Protein AF-A0A512DX29-F1 (afdb_monomer)

InterPro domains:
  IPR001478 PDZ domain [PF13180] (206-283)
  IPR001478 PDZ domain [PS50106] (193-276)
  IPR001478 PDZ domain [SM00228] (205-276)
  IPR001940 Peptidase S1C [PR00834] (37-49)
  IPR001940 Peptidase S1C [PR00834] (58-78)
  IPR001940 Peptidase S1C [PR00834] (154-171)
  IPR001940 Peptidase S1C [PR00834] (233-245)
  IPR009003 Peptidase S1, PA clan [SSF50494] (2-195)
  IPR036034 PDZ superfamily [G3DSA:2.30.42.10] (203-287)
  IPR036034 PDZ superfamily [SSF50156] (202-284)
  IPR051201 Chloroplastic and Bacterial Serine Proteases [PTHR43343] (4-106)

Solvent-accessible surface area (backbone atoms only — not comparable to full-atom values): 15012 Å² total; per-residue (Å²): 99,53,56,14,24,20,30,33,41,19,40,26,48,80,86,28,76,58,20,82,84,60,46,40,64,29,75,38,14,22,34,24,58,34,91,82,34,36,25,45,28,32,14,82,50,53,59,44,31,78,46,36,38,36,25,41,43,88,68,54,73,36,55,31,47,58,39,24,56,33,74,74,75,42,37,18,33,34,31,47,33,91,88,58,79,61,53,48,31,52,78,45,60,36,88,78,63,52,74,71,39,66,32,35,40,35,29,37,68,26,80,83,22,60,40,78,28,25,31,58,31,73,41,64,44,61,47,45,74,76,37,62,40,78,62,29,39,15,26,35,64,55,65,88,67,28,41,9,10,38,31,26,44,87,88,56,22,37,27,20,36,17,63,40,80,40,63,53,30,39,72,94,46,85,34,53,8,26,36,23,42,40,41,60,68,46,64,86,38,46,64,35,23,72,75,66,20,30,61,82,67,80,48,52,47,32,43,40,56,29,40,44,78,60,82,74,35,29,31,26,67,41,56,37,86,94,24,32,28,43,76,53,66,57,52,62,70,32,27,48,46,20,52,73,87,42,78,40,45,48,65,57,56,44,51,50,58,54,43,70,77,43,54,36,67,39,79,44,42,34,27,31,32,55,87,96,44,75,49,75,46,65,24,59,21,32,47,60,72,78,72,49,59,63,63,81,79,84

Organism: NCBI:txid393310

Secondary structure (DSSP, 8-state):
-GGGEEEEEEE--TTSTTHHHH-SEEEEEEEE-STT-EEEEEHHHHTT-SEEEEE-TTS-EEEEEEEEE-TTT-EEEEEE-TT---PPPPB--GGG--TT-EEEEE-SSGGGGEEEEEEEEEEEEEETTTEEEEEEEEEESPPSS-TTPEEE-TTS-EEEEEEEEES-SBTTB---EEEEEEGGGTTTTHHHHHHHSS-SSPPP-B--EEEEEETTEEEEEEE-TTSHHHHTT--TTPEEEEETTEE--SHHHHHHHHHTT-STTSEEEEEEEETTEEEEEEEE-B-GGGTS---S--

Mean predicted aligned error: 3.64 Å

Nearest PDB structures (foldseek):
  6ew9-assembly1_C  TM=6.246E-01  e=4.684E-19  Escherichia coli K-12
  3gdu-assembly1_C  TM=5.651E-01  e=2.550E-19  Escherichia coli K-12
  1sot-assembly1_B  TM=5.410E-01  e=5.330E-18  Escherichia coli
  1sot-assembly1_C  TM=5.763E-01  e=9.439E-17  Escherichia coli
  3lgi-assembly1_A  TM=7.458E-01  e=7.718E-13  Escherichia coli K-12

Foldseek 3Di:
DLQQKKKKKFAADCPWLCCVPQNRIAIFMWGQADFQQKIKFFQSRHFRTPWMWIAGLVRDIFTWFFLAHEQALRMTIIHGDPPDGTDHFHADFLVVDDAFAKKWWAIHHGPVRIDIKTFHDWAWDFALQLYIDGTKTKIPDADPRQGQIFIGHPVRHGFFGWDDWDQCSHPPDRGTTTITRGPVSCVVQVVVCNPPSYRPPFFFFDFQFRWDQDPQWTFTQDRRPPGQCVVLPHDGGWIFQDKPPHGGRDNVVVSCSRRVVDGFQDWIFTFTDDPNDTDTTITRTHRVVVVTPHDPSD

Structure (mmCIF, N/CA/C/O backbone):
data_AF-A0A512DX29-F1
#
_entry.id   AF-A0A512DX29-F1
#
loop_
_atom_site.group_PDB
_atom_site.id
_atom_site.type_symbol
_atom_site.label_atom_id
_atom_site.label_alt_id
_atom_site.label_comp_id
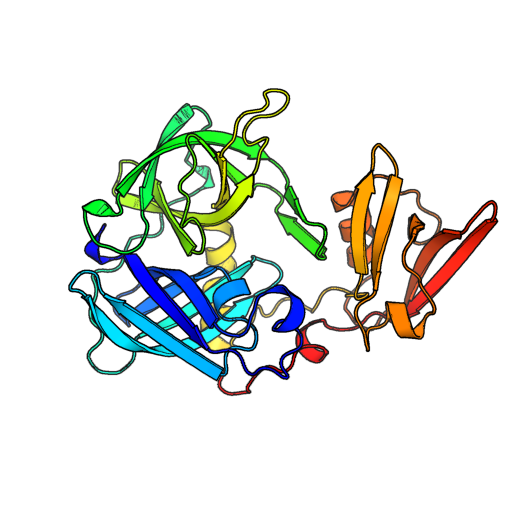_atom_site.label_asym_id
_atom_site.label_entity_id
_atom_site.label_seq_id
_atom_site.pdbx_PDB_ins_code
_atom_site.Cartn_x
_atom_site.Cartn_y
_atom_site.Cartn_z
_atom_site.occupancy
_atom_site.B_iso_or_equiv
_atom_site.auth_seq_id
_atom_site.auth_comp_id
_atom_site.auth_asym_id
_atom_site.auth_atom_id
_atom_site.pdbx_PDB_model_num
ATOM 1 N N . MET A 1 1 ? -16.016 4.924 17.581 1.00 79.69 1 MET A N 1
ATOM 2 C CA . MET A 1 1 ? -14.962 5.181 16.586 1.00 79.69 1 MET A CA 1
ATOM 3 C C . MET A 1 1 ? -13.593 4.948 17.203 1.00 79.69 1 MET A C 1
ATOM 5 O O . MET A 1 1 ? -12.916 4.035 16.776 1.00 79.69 1 MET A O 1
ATOM 9 N N . VAL A 1 2 ? -13.213 5.684 18.249 1.00 87.19 2 VAL A N 1
ATOM 10 C CA . VAL A 1 2 ? -11.895 5.530 18.894 1.00 87.19 2 VAL A CA 1
ATOM 11 C C . VAL A 1 2 ? -11.647 4.121 19.458 1.00 87.19 2 VAL A C 1
ATOM 13 O O . VAL A 1 2 ? -10.594 3.549 19.225 1.00 87.19 2 VAL A O 1
ATOM 16 N N . GLN A 1 3 ? -12.646 3.506 20.106 1.00 91.19 3 GLN A N 1
ATOM 17 C CA . GLN A 1 3 ? -12.568 2.114 20.595 1.00 91.19 3 GLN A CA 1
ATOM 18 C C . GLN A 1 3 ? -12.412 1.052 19.490 1.00 91.19 3 GLN A C 1
ATOM 20 O O . GLN A 1 3 ? -12.258 -0.127 19.796 1.00 91.19 3 GLN A O 1
ATOM 25 N N . SER A 1 4 ? -12.509 1.453 18.222 1.00 96.38 4 SER A N 1
ATOM 26 C CA . SER A 1 4 ? -12.327 0.587 17.056 1.00 96.38 4 SER A CA 1
ATOM 27 C C . SER A 1 4 ? -10.890 0.602 16.542 1.00 96.38 4 SER A C 1
ATOM 29 O O . SER A 1 4 ? -10.558 -0.216 15.693 1.00 96.38 4 SER A O 1
ATOM 31 N N . VAL A 1 5 ? -10.056 1.535 17.010 1.00 97.62 5 VAL A N 1
ATOM 32 C CA . VAL A 1 5 ? -8.663 1.677 16.579 1.00 97.62 5 VAL A CA 1
ATOM 33 C C . VAL A 1 5 ? -7.754 1.065 17.636 1.00 97.62 5 VAL A C 1
ATOM 35 O O . VAL A 1 5 ? -7.857 1.379 18.823 1.00 97.62 5 VAL A O 1
ATOM 38 N N . VAL A 1 6 ? -6.877 0.168 17.201 1.00 98.06 6 VAL A N 1
ATOM 39 C CA . VAL A 1 6 ? -5.983 -0.617 18.057 1.00 98.06 6 VAL A CA 1
ATOM 40 C C . VAL A 1 6 ? -4.532 -0.376 17.678 1.00 98.06 6 VAL A C 1
ATOM 42 O O . VAL A 1 6 ? -4.234 -0.049 16.533 1.00 98.06 6 VAL A O 1
ATOM 45 N N . GLY A 1 7 ? -3.623 -0.530 18.637 1.00 98.12 7 GLY A N 1
ATOM 46 C CA . GLY A 1 7 ? -2.194 -0.601 18.348 1.00 98.12 7 GLY A CA 1
ATOM 47 C C . GLY A 1 7 ? -1.862 -1.957 17.741 1.00 98.12 7 GLY A C 1
ATOM 48 O O . GLY A 1 7 ? -2.425 -2.962 18.166 1.00 98.12 7 GLY A O 1
ATOM 49 N N . VAL A 1 8 ? -0.957 -1.983 16.772 1.00 98.56 8 VAL A N 1
ATOM 50 C CA . VAL A 1 8 ? -0.428 -3.205 16.157 1.00 98.56 8 VAL A CA 1
ATOM 51 C C . VAL A 1 8 ? 1.073 -3.215 16.385 1.00 98.56 8 VAL A C 1
ATOM 53 O O . VAL A 1 8 ? 1.733 -2.221 16.088 1.00 98.56 8 VAL A O 1
ATOM 56 N N . ARG A 1 9 ? 1.601 -4.329 16.891 1.00 98.38 9 ARG A N 1
ATOM 57 C CA . ARG A 1 9 ? 3.038 -4.576 17.022 1.00 98.38 9 ARG A CA 1
ATOM 58 C C . ARG A 1 9 ? 3.354 -5.935 16.422 1.00 98.38 9 ARG A C 1
ATOM 60 O O . ARG A 1 9 ? 2.793 -6.938 16.846 1.00 98.38 9 ARG A O 1
ATOM 67 N N . ALA A 1 10 ? 4.231 -5.966 15.434 1.00 98.12 10 ALA A N 1
ATOM 68 C CA . ALA A 1 10 ? 4.626 -7.171 14.729 1.00 98.12 10 ALA A CA 1
ATOM 69 C C . ALA A 1 10 ? 6.118 -7.434 14.926 1.00 98.12 10 ALA A C 1
ATOM 71 O O . ALA A 1 10 ? 6.944 -6.526 14.792 1.00 98.12 10 ALA A O 1
ATOM 72 N N . MET A 1 11 ? 6.447 -8.693 15.203 1.00 97.88 11 MET A N 1
ATOM 73 C CA . MET A 1 11 ? 7.821 -9.175 15.264 1.00 97.88 11 MET A CA 1
ATOM 74 C C . MET A 1 11 ? 8.130 -9.938 13.983 1.00 97.88 11 MET A C 1
ATOM 76 O O . MET A 1 11 ? 7.401 -10.854 13.601 1.00 97.88 11 MET A O 1
ATOM 80 N N . VAL A 1 12 ? 9.217 -9.563 13.321 1.00 97.06 12 VAL A N 1
ATOM 81 C CA . VAL A 1 12 ? 9.655 -10.129 12.046 1.00 97.06 12 VAL A CA 1
ATOM 82 C C . VAL A 1 12 ? 11.025 -10.780 12.254 1.00 97.06 12 VAL A C 1
ATOM 84 O O . VAL A 1 12 ? 11.930 -10.127 12.782 1.00 97.06 12 VAL A O 1
AT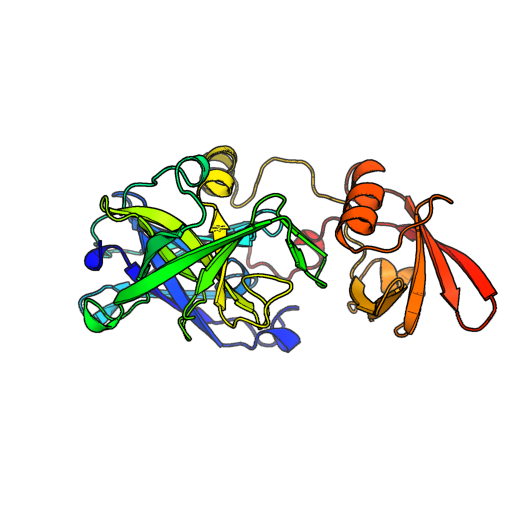OM 87 N N . PRO A 1 13 ? 11.216 -12.052 11.855 1.00 95.94 13 PRO A N 1
ATOM 88 C CA . PRO A 1 13 ? 12.511 -12.715 11.942 1.00 95.94 13 PRO A CA 1
ATOM 89 C C . PRO A 1 13 ? 13.615 -11.921 11.236 1.00 95.94 13 PRO A C 1
ATOM 91 O O . PRO A 1 13 ? 13.419 -11.409 10.136 1.00 95.94 13 PRO A O 1
ATOM 94 N N . SER A 1 14 ? 14.813 -11.872 11.820 1.00 95.12 14 SER A N 1
ATOM 95 C CA . SER A 1 14 ? 15.963 -11.159 11.235 1.00 95.12 14 SER A CA 1
ATOM 96 C C . SER A 1 14 ? 16.402 -11.704 9.873 1.00 95.12 14 SER A C 1
ATOM 98 O O . SER A 1 14 ? 17.056 -11.006 9.106 1.00 95.12 14 SER A O 1
ATOM 100 N N . ASN A 1 15 ? 16.031 -12.946 9.558 1.00 93.31 15 ASN A N 1
ATOM 101 C CA . ASN A 1 15 ? 16.295 -13.582 8.275 1.00 93.31 15 ASN A CA 1
ATOM 102 C C . ASN A 1 15 ? 15.164 -13.379 7.244 1.00 93.31 15 ASN A C 1
ATOM 104 O O . ASN A 1 15 ? 15.262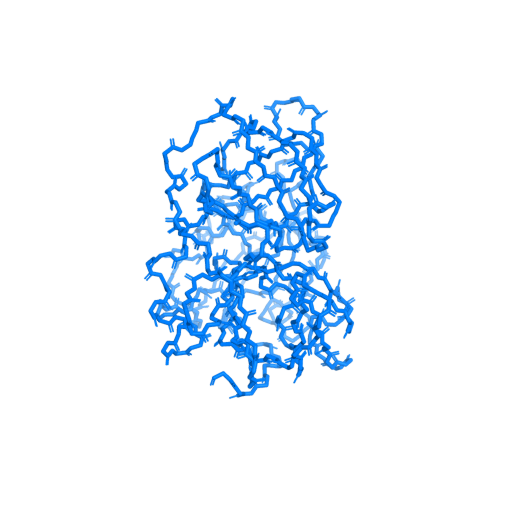 -13.937 6.149 1.00 93.31 15 ASN A O 1
ATOM 108 N N . ALA A 1 16 ? 14.093 -12.647 7.560 1.00 94.44 16 ALA A N 1
ATOM 109 C CA . ALA A 1 16 ? 13.048 -12.298 6.599 1.00 94.44 16 ALA A CA 1
ATOM 110 C C . ALA A 1 16 ? 13.598 -11.373 5.500 1.00 94.44 16 ALA A C 1
ATOM 112 O O . ALA A 1 16 ? 14.501 -10.570 5.743 1.00 94.44 16 ALA A O 1
ATOM 113 N N . ARG A 1 17 ? 13.049 -11.451 4.281 1.00 93.56 17 ARG A N 1
ATOM 114 C CA . ARG A 1 17 ? 13.521 -10.637 3.144 1.00 93.56 17 ARG A CA 1
ATOM 115 C C . ARG A 1 17 ? 13.280 -9.143 3.362 1.00 93.56 17 ARG A C 1
ATOM 117 O O . ARG A 1 17 ? 14.082 -8.321 2.934 1.00 93.56 17 ARG A O 1
ATOM 124 N N . SER A 1 18 ? 12.194 -8.798 4.042 1.00 93.44 18 SER A N 1
ATOM 125 C CA . SER A 1 18 ? 11.780 -7.429 4.352 1.00 93.44 18 SER A CA 1
ATOM 126 C C . SER A 1 18 ? 12.466 -6.834 5.585 1.00 93.44 18 SER A C 1
ATOM 128 O O . SER A 1 18 ? 12.388 -5.620 5.781 1.00 93.44 18 SER A O 1
ATOM 130 N N . ALA A 1 19 ? 13.140 -7.644 6.413 1.00 94.50 19 ALA A N 1
ATOM 131 C CA . ALA A 1 19 ? 13.751 -7.178 7.661 1.00 94.50 19 ALA A CA 1
ATOM 132 C C . ALA A 1 19 ? 14.865 -6.146 7.428 1.00 94.50 19 ALA A C 1
ATOM 134 O O . ALA A 1 19 ? 14.986 -5.203 8.203 1.00 94.50 19 ALA A O 1
ATOM 135 N N . GLU A 1 20 ? 15.626 -6.276 6.337 1.00 90.62 20 GLU A N 1
ATOM 136 C CA . GLU A 1 20 ? 16.677 -5.317 5.965 1.00 90.62 20 GLU A CA 1
ATOM 137 C C . GLU A 1 20 ? 16.109 -3.903 5.747 1.00 90.62 20 GLU A C 1
ATOM 139 O O . GLU A 1 20 ? 16.703 -2.922 6.183 1.00 90.62 20 GLU A O 1
ATOM 144 N N . SER A 1 21 ? 14.953 -3.788 5.085 1.00 90.19 21 SER A N 1
ATOM 145 C CA . SER A 1 21 ? 14.368 -2.492 4.715 1.00 90.19 21 SER A CA 1
ATOM 146 C C . SER A 1 21 ? 13.369 -1.937 5.727 1.00 90.19 21 SER A C 1
ATOM 148 O O . SER A 1 21 ? 13.187 -0.727 5.794 1.00 90.19 21 SER A O 1
ATOM 150 N N . LEU A 1 22 ? 12.678 -2.805 6.469 1.00 93.88 22 LEU A N 1
ATOM 151 C CA . LEU A 1 22 ? 11.563 -2.421 7.344 1.00 93.88 22 LEU A CA 1
ATOM 152 C C . LEU A 1 22 ? 11.810 -2.751 8.821 1.00 93.88 22 LEU A C 1
ATOM 154 O O . LEU A 1 22 ? 10.926 -2.539 9.647 1.00 93.88 22 LEU A O 1
ATOM 158 N N . GLY A 1 23 ? 12.973 -3.308 9.157 1.00 96.81 23 GLY A N 1
ATOM 159 C CA . GLY A 1 23 ? 13.300 -3.743 10.509 1.00 96.81 23 GLY A CA 1
ATOM 160 C C . GLY A 1 23 ? 12.590 -5.030 10.941 1.00 96.81 23 GLY A C 1
ATOM 161 O O . GLY A 1 23 ? 11.740 -5.591 10.235 1.00 96.81 23 GLY A O 1
ATOM 162 N N . THR A 1 24 ? 12.978 -5.493 12.130 1.00 97.31 24 THR A N 1
ATOM 163 C CA . THR A 1 24 ? 12.483 -6.716 12.789 1.00 97.31 24 THR A CA 1
ATOM 164 C C . THR A 1 24 ? 11.353 -6.461 13.781 1.00 97.31 24 THR A C 1
ATOM 166 O O . THR A 1 24 ? 10.731 -7.400 14.263 1.00 97.31 24 THR A O 1
ATOM 169 N N . GLU A 1 25 ? 11.087 -5.202 14.105 1.00 97.56 25 GLU A N 1
ATOM 170 C CA . GLU A 1 25 ? 9.971 -4.793 14.944 1.00 97.56 25 GLU A CA 1
ATOM 171 C C . GLU A 1 25 ? 9.232 -3.667 14.236 1.00 97.56 25 GLU A C 1
ATOM 173 O O . GLU A 1 25 ? 9.834 -2.665 13.844 1.00 97.56 25 GLU A O 1
ATOM 178 N N . ARG A 1 26 ? 7.927 -3.845 14.045 1.00 97.75 26 ARG A N 1
ATOM 179 C CA . ARG A 1 26 ? 7.092 -2.900 13.307 1.00 97.75 26 ARG A CA 1
ATOM 180 C C . ARG A 1 26 ? 5.869 -2.573 14.132 1.00 97.75 26 ARG A C 1
ATOM 182 O O . ARG A 1 26 ? 5.185 -3.473 14.608 1.00 97.75 26 ARG A O 1
ATOM 189 N N . SER A 1 27 ? 5.593 -1.285 14.276 1.00 97.62 27 SER A N 1
ATOM 190 C CA . SER A 1 27 ? 4.482 -0.801 15.086 1.00 97.62 27 SER A CA 1
ATOM 191 C C . SER A 1 27 ? 3.641 0.205 14.316 1.00 97.62 27 SER A C 1
ATOM 193 O O . SER A 1 27 ? 4.153 0.970 13.501 1.00 97.62 27 SER A O 1
ATOM 195 N N . GLY A 1 28 ? 2.344 0.210 14.591 1.00 98.00 28 GLY A N 1
ATOM 196 C CA . GLY A 1 28 ? 1.396 1.129 13.983 1.00 98.00 28 GLY A CA 1
ATOM 197 C C . GLY A 1 28 ? 0.004 0.962 14.568 1.00 98.00 28 GLY A C 1
ATOM 198 O O . GLY A 1 28 ? -0.163 0.580 15.728 1.00 98.00 28 GLY A O 1
ATOM 199 N N . SER A 1 29 ? -1.002 1.265 13.762 1.00 98.56 29 SER A N 1
ATOM 200 C CA . SER A 1 29 ? -2.409 1.161 14.129 1.00 98.56 29 SER A CA 1
ATOM 201 C C . SER A 1 29 ? -3.129 0.114 13.275 1.00 98.56 29 SER A C 1
ATOM 203 O O . SER A 1 29 ? -2.637 -0.339 12.243 1.00 98.56 29 SER A O 1
ATOM 205 N N . GLY A 1 30 ? -4.311 -0.290 13.712 1.00 98.50 30 GLY A N 1
ATOM 206 C CA . GLY A 1 30 ? -5.241 -1.104 12.945 1.00 98.50 30 GLY A CA 1
ATOM 207 C C . GLY A 1 30 ? -6.673 -0.744 13.313 1.00 98.50 30 GLY A C 1
ATOM 208 O O . GLY A 1 30 ? -6.923 -0.135 14.354 1.00 98.50 30 GLY A O 1
ATOM 209 N N . VAL A 1 31 ? -7.620 -1.113 12.460 1.00 98.69 31 VAL A N 1
ATOM 210 C CA . VAL A 1 31 ? -9.040 -0.802 12.633 1.00 98.69 31 VAL A CA 1
ATOM 211 C C . VAL A 1 31 ? -9.834 -2.090 12.701 1.00 98.69 31 VAL A C 1
ATOM 213 O O . VAL A 1 31 ? -9.791 -2.891 11.776 1.00 98.69 31 VAL A O 1
ATOM 216 N N . VAL A 1 32 ? -10.581 -2.280 13.782 1.00 98.56 32 VAL A N 1
ATOM 217 C CA . VAL A 1 32 ? -11.511 -3.399 13.951 1.00 98.56 32 VAL A CA 1
ATOM 218 C C . VAL A 1 32 ? -12.715 -3.160 13.047 1.00 98.56 32 VAL A C 1
ATOM 220 O O . VAL A 1 32 ? -13.371 -2.123 13.168 1.00 98.56 32 VAL A O 1
ATOM 223 N N . ILE A 1 33 ? -13.010 -4.098 12.150 1.00 98.06 33 ILE A N 1
ATOM 224 C CA . ILE A 1 33 ? -14.017 -3.937 11.087 1.00 98.06 33 ILE A CA 1
ATOM 225 C C . ILE A 1 33 ? -15.221 -4.873 11.226 1.00 98.06 33 ILE A C 1
ATOM 227 O O . ILE A 1 33 ? -16.237 -4.644 10.574 1.00 98.06 33 ILE A O 1
ATOM 231 N N . ASP A 1 34 ? -15.162 -5.872 12.113 1.00 96.38 34 ASP A N 1
ATOM 232 C CA . ASP A 1 34 ? -16.310 -6.727 12.432 1.00 96.38 34 ASP A CA 1
ATOM 233 C C . ASP A 1 34 ? -16.368 -7.163 13.911 1.00 96.38 34 ASP A C 1
ATOM 235 O O . ASP A 1 34 ? -15.490 -6.859 14.722 1.00 96.38 34 ASP A O 1
ATOM 239 N N . SER A 1 35 ? -17.448 -7.857 14.278 1.00 94.38 35 SER A N 1
ATOM 240 C CA . SER A 1 35 ? -17.685 -8.358 15.639 1.00 94.38 35 SER A CA 1
ATOM 241 C C . SER A 1 35 ? -16.852 -9.587 16.009 1.00 94.38 35 SER A C 1
ATOM 243 O O . SER A 1 35 ? -16.813 -9.953 17.181 1.00 94.38 35 SER A O 1
ATOM 245 N N . THR A 1 36 ? -16.189 -10.221 15.041 1.00 94.56 36 THR A N 1
ATOM 246 C CA . THR A 1 36 ? -15.317 -11.384 15.258 1.00 94.56 36 THR A CA 1
ATOM 247 C C . THR A 1 36 ? -13.896 -10.982 15.655 1.00 94.56 36 THR A C 1
ATOM 249 O O . THR A 1 36 ? -13.068 -11.848 15.929 1.00 94.56 36 THR A O 1
ATOM 252 N N . GLY A 1 37 ? -13.609 -9.676 15.692 1.00 96.81 37 GLY A N 1
ATOM 253 C CA . GLY A 1 37 ? -12.284 -9.148 15.994 1.00 96.81 37 GLY A CA 1
ATOM 254 C C . GLY A 1 37 ? -11.367 -9.076 14.775 1.00 96.81 37 GLY A C 1
ATOM 255 O O . GLY A 1 37 ? -10.150 -9.025 14.954 1.00 96.81 37 GLY A O 1
ATOM 256 N N . LEU A 1 38 ? -11.923 -9.072 13.556 1.00 98.25 38 LEU A N 1
ATOM 257 C CA . LEU A 1 38 ? -11.155 -8.828 12.338 1.00 98.25 38 LEU A CA 1
ATOM 258 C C . LEU A 1 38 ? -10.672 -7.378 12.309 1.00 98.25 38 LEU A C 1
ATOM 260 O O . LEU A 1 38 ? -11.443 -6.442 12.542 1.00 98.25 38 LEU A O 1
ATOM 264 N N . ILE A 1 39 ? -9.392 -7.201 12.008 1.00 98.75 39 ILE A N 1
ATOM 265 C CA . ILE A 1 39 ? -8.690 -5.924 12.020 1.00 98.75 39 ILE A CA 1
ATOM 266 C C . ILE A 1 39 ? -8.032 -5.721 10.658 1.00 98.75 39 ILE A C 1
ATOM 268 O O . ILE A 1 39 ? -7.290 -6.585 10.199 1.00 98.75 39 ILE A O 1
ATOM 272 N N . VAL A 1 40 ? -8.255 -4.565 10.036 1.00 98.75 40 VAL A N 1
ATOM 273 C CA . VAL A 1 40 ? -7.476 -4.115 8.875 1.00 98.75 40 VAL A CA 1
ATOM 274 C C . VAL A 1 40 ? -6.335 -3.211 9.330 1.00 98.75 40 VAL A C 1
ATOM 276 O O . VAL A 1 40 ? -6.506 -2.351 10.193 1.00 98.75 40 VAL A O 1
ATOM 279 N N . THR A 1 41 ? -5.159 -3.396 8.747 1.00 98.75 41 THR A N 1
ATOM 280 C CA . THR A 1 41 ? -3.979 -2.549 8.935 1.00 98.75 41 THR A CA 1
ATOM 281 C C . THR A 1 41 ? -3.238 -2.392 7.604 1.00 98.75 41 THR A C 1
ATOM 283 O O . THR A 1 41 ? -3.712 -2.831 6.553 1.00 98.75 41 THR A O 1
ATOM 286 N N . ILE A 1 42 ? -2.078 -1.744 7.629 1.00 98.25 42 ILE A N 1
ATOM 287 C CA . ILE A 1 42 ? -1.206 -1.611 6.470 1.00 98.25 42 ILE A CA 1
ATOM 288 C C . ILE A 1 42 ? -0.280 -2.830 6.351 1.00 98.25 42 ILE A C 1
ATOM 290 O O . ILE A 1 42 ? 0.344 -3.267 7.317 1.00 98.25 42 ILE A O 1
ATOM 294 N N . GLY A 1 43 ? -0.190 -3.397 5.150 1.00 96.56 43 GLY A N 1
ATOM 295 C CA . GLY A 1 43 ? 0.407 -4.709 4.905 1.00 96.56 43 GLY A CA 1
ATOM 296 C C . GLY A 1 43 ? 1.888 -4.807 5.268 1.00 96.56 43 GLY A C 1
ATOM 297 O O . GLY A 1 43 ? 2.334 -5.843 5.758 1.00 96.56 43 GLY A O 1
ATOM 298 N N . TYR A 1 44 ? 2.652 -3.721 5.115 1.00 95.69 44 TYR A N 1
ATOM 299 C CA . TYR A 1 44 ? 4.079 -3.726 5.455 1.00 95.69 44 TYR A CA 1
ATOM 300 C C . TYR A 1 44 ? 4.339 -3.958 6.954 1.00 95.69 44 TYR A C 1
ATOM 302 O O . TYR A 1 44 ? 5.421 -4.425 7.314 1.00 95.69 44 TYR A O 1
ATOM 310 N N . LEU A 1 45 ? 3.367 -3.672 7.836 1.00 97.19 45 LEU A N 1
ATOM 311 C CA . LEU A 1 45 ? 3.513 -3.963 9.265 1.00 97.19 45 LEU A CA 1
ATOM 312 C C . LEU A 1 45 ? 3.553 -5.468 9.527 1.00 97.19 45 LEU A C 1
ATOM 314 O O . LEU A 1 45 ? 4.263 -5.892 10.428 1.00 97.19 45 LEU A O 1
ATOM 318 N N . VAL A 1 46 ? 2.835 -6.267 8.735 1.00 96.00 46 VAL A N 1
ATOM 319 C CA . VAL A 1 46 ? 2.595 -7.692 9.022 1.00 96.00 46 VAL A CA 1
ATOM 320 C C . VAL A 1 46 ? 3.281 -8.641 8.036 1.00 96.00 46 VAL A C 1
ATOM 322 O O . VAL A 1 46 ? 3.350 -9.840 8.295 1.00 96.00 46 VAL A O 1
ATOM 325 N N . MET A 1 47 ? 3.820 -8.139 6.917 1.00 94.25 47 MET A N 1
ATOM 326 C CA . MET A 1 47 ? 4.539 -8.981 5.953 1.00 94.25 47 MET A CA 1
ATOM 327 C C . MET A 1 47 ? 5.724 -9.710 6.608 1.00 94.25 47 MET A C 1
ATOM 329 O O . MET A 1 47 ? 6.542 -9.089 7.290 1.00 94.25 47 MET A O 1
ATOM 333 N N . GLU A 1 48 ? 5.816 -11.025 6.380 1.00 95.00 48 GLU A N 1
ATOM 334 C CA . GLU A 1 48 ? 6.824 -11.928 6.972 1.00 95.00 48 GLU A CA 1
ATOM 335 C C . GLU A 1 48 ? 6.903 -11.902 8.513 1.00 95.00 48 GLU A C 1
ATOM 337 O O . GLU A 1 48 ? 7.860 -12.421 9.089 1.00 95.00 48 GLU A O 1
ATOM 342 N N . ALA A 1 49 ? 5.918 -11.321 9.204 1.00 96.19 49 ALA A N 1
ATOM 343 C CA . ALA A 1 49 ? 5.891 -11.334 10.658 1.00 96.19 49 ALA A CA 1
ATOM 344 C C . ALA A 1 49 ? 5.683 -12.765 11.180 1.00 96.19 49 ALA A C 1
ATOM 346 O O . ALA A 1 49 ? 4.894 -13.539 10.638 1.00 96.19 49 ALA A O 1
ATOM 347 N N . SER A 1 50 ? 6.402 -13.122 12.244 1.00 94.31 50 SER A N 1
ATOM 348 C CA . SER A 1 50 ? 6.255 -14.408 12.935 1.00 94.31 50 SER A CA 1
ATOM 349 C C . SER A 1 50 ? 5.234 -14.351 14.066 1.00 94.31 50 SER A C 1
ATOM 351 O O . SER A 1 50 ? 4.694 -15.383 14.452 1.00 94.31 50 SER A O 1
ATOM 353 N N . SER A 1 51 ? 4.981 -13.160 14.609 1.00 95.88 51 SER A N 1
ATOM 354 C CA . SER A 1 51 ? 3.958 -12.923 15.625 1.00 95.88 51 SER A CA 1
ATOM 355 C C . SER A 1 51 ? 3.462 -11.485 15.560 1.00 95.88 51 SER A C 1
ATOM 357 O O . SER A 1 51 ? 4.203 -10.575 15.170 1.00 95.88 51 SER A O 1
ATOM 359 N N . VAL A 1 52 ? 2.202 -11.291 15.943 1.00 97.81 52 VAL A N 1
ATOM 360 C CA . VAL A 1 52 ? 1.572 -9.977 16.031 1.00 97.81 52 VAL A CA 1
ATOM 361 C C . VAL A 1 52 ? 0.810 -9.872 17.343 1.00 97.81 52 VAL A C 1
ATOM 363 O O . VAL A 1 52 ? 0.111 -10.793 17.760 1.00 97.81 52 VAL A O 1
ATOM 366 N N . GLU A 1 53 ? 0.940 -8.721 17.984 1.00 98.19 53 GLU A N 1
ATOM 367 C CA . GLU A 1 53 ? 0.165 -8.319 19.143 1.00 98.19 53 GLU A CA 1
ATOM 368 C C . GLU A 1 53 ? -0.718 -7.125 18.781 1.00 98.19 53 GLU A C 1
ATOM 370 O O . GLU A 1 53 ? -0.313 -6.217 18.047 1.00 98.19 53 GLU A O 1
ATOM 375 N N . VAL A 1 54 ? -1.929 -7.111 19.332 1.00 98.19 54 VAL A N 1
ATOM 376 C CA . VAL A 1 54 ? -2.876 -6.006 19.199 1.00 98.19 54 VAL A CA 1
ATOM 377 C C . VAL A 1 54 ? -3.187 -5.414 20.565 1.00 98.19 54 VAL A C 1
ATOM 379 O O . VAL A 1 54 ? -3.523 -6.128 21.509 1.00 98.19 54 VAL A O 1
ATOM 382 N N . ARG A 1 55 ? -3.085 -4.090 20.683 1.00 96.56 55 ARG A N 1
ATOM 383 C CA . ARG A 1 55 ? -3.379 -3.346 21.912 1.00 96.56 55 ARG A CA 1
ATOM 384 C C . ARG A 1 55 ? -4.692 -2.595 21.760 1.00 96.56 55 ARG A C 1
ATOM 386 O O . ARG A 1 55 ? -4.798 -1.710 20.912 1.00 96.56 55 ARG A O 1
ATOM 393 N N . ASN A 1 56 ? -5.694 -2.935 22.564 1.00 93.44 56 ASN A N 1
ATOM 394 C CA . ASN A 1 56 ? -6.992 -2.267 22.505 1.00 93.44 56 ASN A CA 1
ATOM 395 C C . ASN A 1 56 ? -6.924 -0.825 23.057 1.00 93.44 56 ASN A C 1
ATOM 397 O O . ASN A 1 56 ? -5.908 -0.397 23.608 1.00 93.44 56 ASN A O 1
ATOM 401 N N . ALA A 1 57 ? -8.016 -0.069 22.915 1.00 88.12 57 ALA A N 1
ATOM 402 C CA . ALA A 1 57 ? -8.095 1.314 23.393 1.00 88.12 57 ALA A CA 1
ATOM 403 C C . ALA A 1 57 ? -7.966 1.459 24.924 1.00 88.12 57 ALA A C 1
ATOM 405 O O . ALA A 1 57 ? -7.602 2.533 25.390 1.00 88.12 57 ALA A O 1
ATOM 406 N N . ASP A 1 58 ? -8.206 0.386 25.685 1.00 87.56 58 ASP A N 1
ATOM 407 C CA . ASP A 1 58 ? -8.024 0.345 27.145 1.00 87.56 58 ASP A CA 1
ATOM 408 C C . ASP A 1 58 ? -6.568 0.027 27.545 1.00 87.56 58 ASP A C 1
ATOM 410 O O . ASP A 1 58 ? -6.255 -0.119 28.724 1.00 87.56 58 ASP A O 1
ATOM 414 N N . GLY A 1 59 ? -5.668 -0.127 26.567 1.00 90.00 59 GLY A N 1
ATOM 415 C CA . GLY A 1 59 ? -4.247 -0.399 26.778 1.00 90.00 59 GLY A CA 1
ATOM 416 C C . GLY A 1 59 ? -3.892 -1.875 26.971 1.00 90.00 59 GLY A C 1
ATOM 417 O O . GLY A 1 59 ? -2.711 -2.191 27.107 1.00 90.00 59 GLY A O 1
ATOM 418 N N . LYS A 1 60 ? -4.867 -2.791 26.938 1.00 94.44 60 LYS A N 1
ATOM 419 C CA . LYS A 1 60 ? -4.621 -4.230 27.082 1.00 94.44 60 LYS A CA 1
ATOM 420 C C . LYS A 1 60 ? -4.148 -4.844 25.766 1.00 94.44 60 LYS A C 1
ATOM 422 O O . LYS A 1 60 ? -4.753 -4.624 24.715 1.00 94.44 60 LYS A O 1
ATOM 427 N N . THR A 1 61 ? -3.094 -5.647 25.854 1.00 97.06 61 THR A N 1
ATOM 428 C CA . THR A 1 61 ? -2.483 -6.353 24.723 1.00 97.06 61 THR A CA 1
ATOM 429 C C . THR A 1 61 ? -3.006 -7.782 24.611 1.00 97.06 61 THR A C 1
ATOM 431 O O . THR A 1 61 ? -3.238 -8.452 25.619 1.00 97.06 61 THR A O 1
ATOM 434 N N . TYR A 1 62 ? -3.189 -8.239 23.376 1.00 97.88 62 TYR A N 1
ATOM 435 C CA . TYR A 1 62 ? -3.652 -9.574 23.021 1.00 97.88 62 TYR A CA 1
ATOM 436 C C . TYR A 1 62 ? -2.788 -10.120 21.879 1.00 97.88 62 TYR A C 1
ATOM 438 O O . TYR A 1 62 ? -2.400 -9.337 21.008 1.00 97.88 62 TYR A O 1
ATOM 446 N N . PRO A 1 63 ? -2.520 -11.435 21.825 1.00 97.56 63 PRO A N 1
ATOM 447 C CA . PRO A 1 63 ? -1.985 -12.038 20.610 1.00 97.56 63 PRO A CA 1
ATOM 448 C C . PRO A 1 63 ? -2.994 -11.872 19.466 1.00 97.56 63 PRO A C 1
ATOM 450 O O . PRO A 1 63 ? -4.203 -11.800 19.706 1.00 97.56 63 PRO A O 1
ATOM 453 N N . ALA A 1 64 ? -2.509 -11.821 18.232 1.00 97.69 64 ALA A N 1
ATOM 454 C CA . ALA A 1 64 ? -3.336 -11.803 17.037 1.00 97.69 64 ALA A CA 1
ATOM 455 C C . ALA A 1 64 ? -2.780 -12.743 15.968 1.00 97.69 64 ALA A C 1
ATOM 457 O O . ALA A 1 64 ? -1.568 -12.904 15.817 1.00 97.69 64 ALA A O 1
ATOM 458 N N . GLU A 1 65 ? -3.689 -13.336 15.208 1.00 96.56 65 GLU A N 1
ATOM 459 C CA . GLU A 1 65 ? -3.362 -14.129 14.029 1.00 96.56 65 GLU A CA 1
ATOM 460 C C . GLU A 1 65 ? -3.242 -13.210 12.816 1.00 96.56 65 GLU A C 1
ATOM 462 O O . GLU A 1 65 ? -4.008 -12.251 12.672 1.00 96.56 65 GLU A O 1
ATOM 467 N N . ILE A 1 66 ? -2.288 -13.504 11.935 1.00 96.31 66 ILE A N 1
ATOM 468 C CA . ILE A 1 66 ? -2.186 -12.845 10.635 1.00 96.31 66 ILE A CA 1
ATOM 469 C C . ILE A 1 66 ? -3.123 -13.587 9.693 1.00 96.31 66 ILE A C 1
ATOM 471 O O . ILE A 1 66 ? -2.847 -14.718 9.323 1.00 96.31 66 ILE A O 1
ATOM 475 N N . VAL A 1 67 ? -4.226 -12.945 9.319 1.00 96.62 67 VAL A N 1
ATOM 476 C CA . VAL A 1 67 ? -5.215 -13.531 8.408 1.00 96.62 67 VAL A CA 1
ATOM 477 C C . VAL A 1 67 ? -4.733 -13.409 6.972 1.00 96.62 67 VAL A C 1
ATOM 479 O O . VAL A 1 67 ? -4.811 -14.361 6.215 1.00 96.62 67 VAL A O 1
ATOM 482 N N . ALA A 1 68 ? -4.238 -12.233 6.580 1.00 95.56 68 ALA A N 1
ATOM 483 C CA . ALA A 1 68 ? -3.820 -12.001 5.205 1.00 95.56 68 ALA A CA 1
ATOM 484 C C . ALA A 1 68 ? -2.808 -10.868 5.083 1.00 95.56 68 ALA A C 1
ATOM 486 O O . ALA A 1 68 ? -2.768 -9.936 5.890 1.00 95.56 68 ALA A O 1
ATOM 487 N N . TYR A 1 69 ? -2.056 -10.910 3.993 1.00 94.75 69 TYR A N 1
ATOM 488 C CA . TYR A 1 69 ? -1.273 -9.790 3.494 1.00 94.75 69 TYR A CA 1
ATOM 489 C C . TYR A 1 69 ? -1.433 -9.722 1.976 1.00 94.75 69 TYR A C 1
ATOM 491 O O . TYR A 1 69 ? -1.174 -10.705 1.279 1.00 94.75 69 TYR A O 1
ATOM 499 N N . ASP A 1 70 ? -1.840 -8.560 1.465 1.00 95.25 70 ASP A N 1
ATOM 500 C CA . ASP A 1 70 ? -2.066 -8.336 0.040 1.00 95.25 70 ASP A CA 1
ATOM 501 C C . ASP A 1 70 ? -1.212 -7.180 -0.491 1.00 95.25 70 ASP A C 1
ATOM 503 O O . ASP A 1 70 ? -1.453 -6.011 -0.189 1.00 95.25 70 ASP A O 1
ATOM 507 N N . GLN A 1 71 ? -0.194 -7.501 -1.298 1.00 93.88 71 GLN A N 1
ATOM 508 C CA . GLN A 1 71 ? 0.722 -6.491 -1.844 1.00 93.88 71 GLN A CA 1
ATOM 509 C C . GLN A 1 71 ? 0.029 -5.530 -2.816 1.00 93.88 71 GLN A C 1
ATOM 511 O O . GLN A 1 71 ? 0.427 -4.371 -2.906 1.00 93.88 71 GLN A O 1
ATOM 516 N N . ALA A 1 72 ? -0.965 -6.008 -3.569 1.00 94.69 72 ALA A N 1
ATOM 517 C CA . ALA A 1 72 ? -1.606 -5.222 -4.618 1.00 94.69 72 ALA A CA 1
ATOM 518 C C . ALA A 1 72 ? -2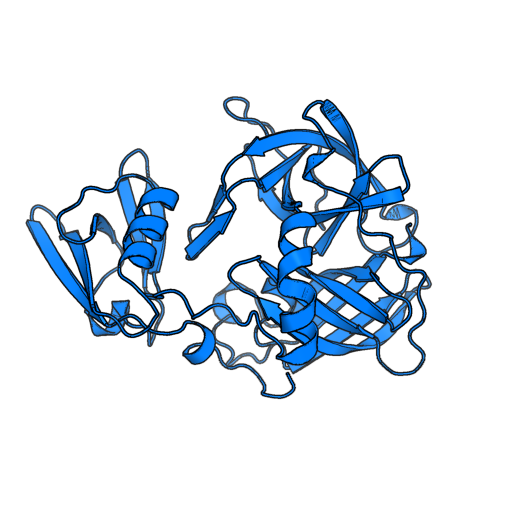.474 -4.098 -4.036 1.00 94.69 72 ALA A C 1
ATOM 520 O O . ALA A 1 72 ? -2.388 -2.964 -4.497 1.00 94.69 72 ALA A O 1
ATOM 521 N N . SER A 1 73 ? -3.274 -4.405 -3.014 1.00 95.94 73 SER A N 1
ATOM 522 C CA . SER A 1 73 ? -4.071 -3.419 -2.282 1.00 95.94 73 SER A CA 1
ATOM 523 C C . SER A 1 73 ? -3.281 -2.681 -1.214 1.00 95.94 73 SER A C 1
ATOM 525 O O . SER A 1 73 ? -3.687 -1.595 -0.832 1.00 95.94 73 SER A O 1
ATOM 527 N N . GLY A 1 74 ? -2.193 -3.272 -0.712 1.00 96.12 74 GLY A N 1
ATOM 528 C CA . GLY A 1 74 ? -1.388 -2.741 0.382 1.00 96.12 74 GLY A CA 1
ATOM 529 C C . GLY A 1 74 ? -1.935 -3.052 1.778 1.00 96.12 74 GLY A C 1
ATOM 530 O O . GLY A 1 74 ? -1.327 -2.618 2.755 1.00 96.12 74 GLY A O 1
ATOM 531 N N . PHE A 1 75 ? -3.039 -3.793 1.916 1.00 98.25 75 PHE A N 1
ATOM 532 C CA . PHE A 1 75 ? -3.626 -4.121 3.219 1.00 98.25 75 PHE A CA 1
ATOM 533 C C . PHE A 1 75 ? -2.985 -5.344 3.889 1.00 98.25 75 PHE A C 1
ATOM 535 O O . PHE A 1 75 ? -2.494 -6.274 3.246 1.00 98.25 75 PHE A O 1
ATOM 542 N N . GLY A 1 76 ? -3.044 -5.351 5.219 1.00 97.88 76 GLY A N 1
ATOM 543 C CA . GLY A 1 76 ? -2.893 -6.541 6.051 1.00 97.88 76 GLY A CA 1
ATOM 544 C C . GLY A 1 76 ? -4.169 -6.779 6.852 1.00 97.88 76 GLY A C 1
ATOM 545 O O . GLY A 1 76 ? -4.806 -5.817 7.287 1.00 97.88 76 GLY A O 1
ATOM 546 N N . LEU A 1 77 ? -4.536 -8.043 7.059 1.00 98.25 77 LEU A N 1
ATOM 547 C CA . LEU A 1 77 ? -5.640 -8.437 7.930 1.00 98.25 77 LEU A CA 1
ATOM 548 C C . LEU A 1 77 ? -5.119 -9.232 9.120 1.00 98.25 77 LEU A C 1
ATOM 550 O O . LEU A 1 77 ? -4.285 -10.124 8.974 1.00 98.25 77 LEU A O 1
ATOM 554 N N . LEU A 1 78 ? -5.656 -8.917 10.291 1.00 98.38 78 LEU A N 1
ATOM 555 C CA . LEU A 1 78 ? -5.355 -9.571 11.554 1.00 98.38 78 LEU A CA 1
ATOM 556 C C . LEU A 1 78 ? -6.648 -10.030 12.223 1.00 98.38 78 LEU A C 1
ATOM 558 O O . LEU A 1 78 ? -7.707 -9.440 12.010 1.00 98.38 78 LEU A O 1
ATOM 562 N N . ARG A 1 79 ? -6.555 -11.025 13.098 1.00 97.94 79 ARG A N 1
ATOM 563 C CA . ARG A 1 79 ? -7.656 -11.453 13.962 1.00 97.94 79 ARG A CA 1
ATOM 564 C C . ARG A 1 79 ? -7.200 -11.427 15.407 1.00 97.94 79 ARG A C 1
ATOM 566 O O . ARG A 1 79 ? -6.241 -12.101 15.767 1.00 97.94 79 ARG A O 1
ATOM 573 N N . GLY A 1 80 ? -7.870 -10.621 16.227 1.00 97.31 80 GLY A N 1
ATOM 574 C CA . GLY A 1 80 ? -7.583 -10.579 17.658 1.00 97.31 80 GLY A CA 1
ATOM 575 C C . GLY A 1 80 ? -7.812 -11.946 18.306 1.00 97.31 80 GLY A C 1
ATOM 576 O O . GLY A 1 80 ? -8.815 -12.603 18.034 1.00 97.31 80 GLY A O 1
ATOM 577 N N . GLY A 1 81 ? -6.879 -12.370 19.155 1.00 94.94 81 GLY A N 1
ATOM 578 C CA . GLY A 1 81 ? -6.923 -13.660 19.836 1.00 94.94 81 GLY A CA 1
ATOM 579 C C . GLY A 1 81 ? -7.938 -13.722 20.980 1.00 94.94 81 GLY A C 1
ATOM 580 O O . GLY A 1 81 ? -8.768 -12.832 21.185 1.00 94.94 81 GLY A O 1
ATOM 581 N N . TYR A 1 82 ? -7.862 -14.797 21.766 1.00 93.25 82 TYR A N 1
ATOM 582 C CA . TYR A 1 82 ? -8.831 -15.076 22.825 1.00 93.25 82 TYR A CA 1
ATOM 583 C C . TYR A 1 82 ? -9.013 -13.901 23.803 1.00 93.25 82 TYR A C 1
ATOM 585 O O . TYR A 1 82 ? -8.059 -13.353 24.358 1.00 93.25 82 TYR A O 1
ATOM 593 N N . GLY A 1 83 ? -10.274 -13.529 24.034 1.00 92.00 83 GLY A N 1
ATOM 594 C CA . GLY A 1 83 ? -10.649 -12.446 24.941 1.00 92.00 83 GLY A CA 1
ATOM 595 C C . GLY A 1 83 ? -10.498 -11.034 24.366 1.00 92.00 83 GLY A C 1
ATOM 596 O O . GLY A 1 83 ? -10.898 -10.088 25.048 1.00 92.00 83 GLY A O 1
ATOM 597 N N . PHE A 1 84 ? -9.980 -10.872 23.142 1.00 96.12 84 PHE A N 1
ATOM 598 C CA . PHE A 1 84 ? -9.960 -9.580 22.460 1.00 96.12 84 PHE A CA 1
ATOM 599 C C . PHE A 1 84 ? -11.390 -9.098 22.194 1.00 96.12 84 PHE A C 1
ATOM 601 O O . PHE A 1 84 ? -12.219 -9.816 21.635 1.00 96.12 84 PHE A O 1
ATOM 608 N N . LYS A 1 85 ? -11.686 -7.865 22.611 1.00 88.50 85 LYS A N 1
ATOM 609 C CA . LYS A 1 85 ? -12.973 -7.207 22.378 1.00 88.50 85 LYS A CA 1
ATOM 610 C C . LYS A 1 85 ? -12.742 -5.743 22.049 1.00 88.50 85 LYS A C 1
ATOM 612 O O . LYS A 1 85 ? -12.027 -5.041 22.763 1.00 88.50 85 LYS A O 1
ATOM 617 N N . ALA A 1 86 ? -13.390 -5.292 20.988 1.00 92.81 86 ALA A N 1
ATOM 618 C CA . ALA A 1 86 ? -13.408 -3.906 20.562 1.00 92.81 86 ALA A CA 1
ATOM 619 C C . ALA A 1 86 ? -14.657 -3.662 19.712 1.00 92.81 86 ALA A C 1
ATOM 621 O O . ALA A 1 86 ? -15.215 -4.584 19.115 1.00 92.81 86 ALA A O 1
ATOM 622 N N . LYS A 1 87 ? -15.123 -2.414 19.675 1.00 93.38 87 LYS A N 1
ATOM 623 C CA . LYS A 1 87 ? -16.292 -2.051 18.870 1.00 93.38 87 LYS A CA 1
ATOM 624 C C . LYS A 1 87 ? -15.863 -1.942 17.406 1.00 93.38 87 LYS A C 1
ATOM 626 O O . LYS A 1 87 ? -14.974 -1.137 17.149 1.00 93.38 87 LYS A O 1
ATOM 631 N N . PRO A 1 88 ? -16.487 -2.634 16.443 1.00 97.06 88 PRO A N 1
ATOM 632 C CA . PRO A 1 88 ? -16.121 -2.467 15.043 1.00 97.06 88 PRO A CA 1
ATOM 633 C C . PRO A 1 88 ? -16.486 -1.078 14.509 1.00 97.06 88 PRO A C 1
ATOM 635 O O . PRO A 1 88 ? -17.495 -0.480 14.903 1.00 97.06 88 PRO A O 1
ATOM 638 N N . MET A 1 89 ? -15.660 -0.569 13.598 1.00 97.75 89 MET A N 1
ATOM 639 C CA . MET A 1 89 ? -15.949 0.609 12.790 1.00 97.75 89 MET A CA 1
ATOM 640 C C . MET A 1 89 ? -16.646 0.174 11.504 1.00 97.75 89 MET A C 1
ATOM 642 O O . MET A 1 89 ? -16.196 -0.741 10.820 1.00 97.75 89 MET A O 1
ATOM 646 N N . ARG A 1 90 ? -17.743 0.849 11.151 1.00 97.06 90 ARG A N 1
ATOM 647 C CA . ARG A 1 90 ? -18.418 0.602 9.874 1.00 97.06 90 ARG A CA 1
ATOM 648 C C . ARG A 1 90 ? -17.524 1.055 8.723 1.00 97.06 90 ARG A C 1
ATOM 650 O O . ARG A 1 90 ? -16.973 2.154 8.773 1.00 97.06 90 ARG A O 1
ATOM 657 N N . LEU A 1 91 ? -17.442 0.243 7.673 1.00 98.06 91 LEU A N 1
ATOM 658 C CA . LEU A 1 91 ? -16.821 0.644 6.414 1.00 98.06 91 LEU A CA 1
ATOM 659 C C . LEU A 1 91 ? -17.744 1.651 5.709 1.00 98.06 91 LEU A C 1
ATOM 661 O O . LEU A 1 91 ? -18.869 1.303 5.347 1.00 98.06 91 LEU A O 1
ATOM 665 N N . GLY A 1 92 ? -17.279 2.887 5.524 1.00 97.69 92 GLY A N 1
ATOM 666 C CA . GLY A 1 92 ? -17.942 3.902 4.691 1.00 97.69 92 GLY A CA 1
ATOM 667 C C . GLY A 1 92 ? -17.635 3.662 3.222 1.00 97.69 92 GLY A C 1
ATOM 668 O O . GLY A 1 92 ? -17.113 2.602 2.909 1.00 97.69 92 GLY A O 1
ATOM 669 N N . ARG A 1 93 ? -17.916 4.609 2.321 1.00 97.88 93 ARG A N 1
ATOM 670 C CA . ARG A 1 93 ? -17.512 4.567 0.900 1.00 97.88 93 ARG A CA 1
ATOM 671 C C . ARG A 1 93 ? -16.503 5.668 0.615 1.00 97.88 93 ARG A C 1
ATOM 673 O O . ARG A 1 93 ? -16.825 6.843 0.755 1.00 97.88 93 ARG A O 1
ATOM 680 N N . SER A 1 94 ? -15.291 5.301 0.208 1.00 97.62 94 SER A N 1
ATOM 681 C CA . SER A 1 94 ? -14.278 6.288 -0.177 1.00 97.62 94 SER A CA 1
ATOM 682 C C . SER A 1 94 ? -14.646 7.031 -1.452 1.00 97.62 94 SER A C 1
ATOM 684 O O . SER A 1 94 ? -14.271 8.185 -1.594 1.00 97.62 94 SER A O 1
ATOM 686 N N . ALA A 1 95 ? -15.426 6.443 -2.355 1.00 96.31 95 ALA A N 1
ATOM 687 C CA . ALA A 1 95 ? -15.973 7.155 -3.511 1.00 96.31 95 ALA A CA 1
ATOM 688 C C . ALA A 1 95 ? -16.870 8.358 -3.138 1.00 96.31 95 ALA A C 1
ATOM 690 O O . ALA A 1 95 ? -16.987 9.289 -3.931 1.00 96.31 95 ALA A O 1
ATOM 691 N N . ASP A 1 96 ? -17.461 8.376 -1.936 1.00 96.25 96 ASP A N 1
ATOM 692 C CA . ASP A 1 96 ? -18.430 9.407 -1.537 1.00 96.25 96 ASP A CA 1
ATOM 693 C C . ASP A 1 96 ? -17.769 10.688 -0.988 1.00 96.25 96 ASP A C 1
ATOM 695 O O . ASP A 1 96 ? -18.438 11.719 -0.898 1.00 96.25 96 ASP A O 1
ATOM 699 N N . VAL A 1 97 ? -16.479 10.647 -0.620 1.00 97.50 97 VAL A N 1
ATOM 700 C CA . VAL A 1 97 ? -15.756 11.819 -0.088 1.00 97.50 97 VAL A CA 1
ATOM 701 C C . VAL A 1 97 ? -15.126 12.660 -1.198 1.00 97.50 97 VAL A C 1
ATOM 703 O O . VAL A 1 97 ? -14.668 12.143 -2.219 1.00 97.50 97 VAL A O 1
ATOM 706 N N . LYS A 1 98 ? -15.056 13.974 -1.000 1.00 97.69 98 LYS A N 1
ATOM 707 C CA . LYS A 1 98 ? -14.553 14.940 -1.983 1.00 97.69 98 LYS A CA 1
ATOM 708 C C . LYS A 1 98 ? -13.379 15.733 -1.434 1.00 97.69 98 LYS A C 1
ATOM 710 O O . LYS A 1 98 ? -13.233 15.920 -0.229 1.00 97.69 98 LYS A O 1
ATOM 715 N N . VAL A 1 99 ? -12.526 16.209 -2.340 1.00 98.12 99 VAL A N 1
ATOM 716 C CA . VAL A 1 99 ? -11.468 17.159 -1.980 1.00 98.12 99 VAL A CA 1
ATOM 717 C C . VAL A 1 99 ? -12.108 18.373 -1.301 1.00 98.12 99 VAL A C 1
ATOM 719 O O . VAL A 1 99 ? -13.089 18.918 -1.804 1.00 98.12 99 VAL A O 1
ATOM 722 N N . GLY A 1 100 ? -11.565 18.761 -0.151 1.00 97.94 100 GLY A N 1
ATOM 723 C CA . GLY A 1 100 ? -12.112 19.778 0.741 1.00 97.94 100 GLY A CA 1
ATOM 724 C C . GLY A 1 100 ? -12.920 19.219 1.916 1.00 97.94 100 GLY A C 1
ATOM 725 O O . GLY A 1 100 ? -13.145 19.954 2.879 1.00 97.94 100 GLY A O 1
ATOM 726 N N . ASP A 1 101 ? -13.310 17.941 1.904 1.00 98.44 101 ASP A N 1
ATOM 727 C CA . ASP A 1 101 ? -14.073 17.369 3.014 1.00 98.44 101 ASP A CA 1
ATOM 728 C C . ASP A 1 101 ? -13.226 17.317 4.299 1.00 98.44 101 ASP A C 1
ATOM 730 O O . ASP A 1 101 ? -12.071 16.864 4.266 1.00 98.44 101 ASP A O 1
ATOM 734 N N . PRO A 1 102 ? -13.778 17.757 5.447 1.00 98.38 102 PRO A N 1
ATOM 735 C CA . PRO A 1 102 ? -13.130 17.590 6.736 1.00 98.38 102 PRO A CA 1
ATOM 736 C C . PRO A 1 102 ? -13.138 16.114 7.133 1.00 98.38 102 PRO A C 1
ATOM 738 O O . PRO A 1 102 ? -14.152 15.423 7.022 1.00 98.38 102 PRO A O 1
ATOM 741 N N . MET A 1 103 ? -12.008 15.646 7.648 1.00 98.50 103 MET A N 1
ATOM 742 C CA . MET A 1 103 ? -11.781 14.251 8.001 1.00 98.50 103 MET A CA 1
ATOM 743 C C . MET A 1 103 ? -11.138 14.143 9.384 1.00 98.50 103 MET A C 1
ATOM 745 O O . MET A 1 103 ? -10.560 15.094 9.914 1.00 98.50 103 MET A O 1
ATOM 749 N N . LEU A 1 104 ? -11.199 12.948 9.965 1.00 98.31 104 LEU A N 1
ATOM 750 C CA . LEU A 1 104 ? -10.434 12.605 11.158 1.00 98.31 104 LEU A CA 1
ATOM 751 C C . LEU A 1 104 ? -9.440 11.497 10.817 1.00 98.31 104 LEU A C 1
ATOM 753 O O . LEU A 1 104 ? -9.823 10.478 10.251 1.00 98.31 104 LEU A O 1
ATOM 757 N N . ALA A 1 105 ? -8.178 11.682 11.189 1.00 98.31 105 ALA A N 1
ATOM 758 C CA . ALA A 1 105 ? -7.178 10.626 11.202 1.00 98.31 105 ALA A CA 1
ATOM 759 C C . ALA A 1 105 ? -7.037 10.110 12.639 1.00 98.31 105 ALA A C 1
ATOM 761 O O . ALA A 1 105 ? -6.787 10.887 13.563 1.00 98.31 105 ALA A O 1
ATOM 762 N N . LEU A 1 106 ? -7.252 8.812 12.840 1.00 98.06 106 LEU A N 1
ATOM 763 C CA . LEU A 1 106 ? -7.174 8.173 14.147 1.00 98.06 106 LEU A CA 1
ATOM 764 C C . LEU A 1 106 ? -6.013 7.190 14.181 1.00 98.06 106 LEU A C 1
ATOM 766 O O . LEU A 1 106 ? -5.969 6.235 13.404 1.00 98.06 106 LEU A O 1
ATOM 770 N N . ILE A 1 107 ? -5.127 7.398 15.142 1.00 97.00 107 ILE A N 1
ATOM 771 C CA . ILE A 1 107 ? -4.077 6.455 15.518 1.00 97.00 107 ILE A CA 1
ATOM 772 C C . ILE A 1 107 ? -4.474 5.738 16.812 1.00 97.00 107 ILE A C 1
ATOM 774 O O . ILE A 1 107 ? -5.427 6.126 17.496 1.00 97.00 107 ILE A O 1
ATOM 778 N N . HIS A 1 108 ? -3.768 4.664 17.153 1.00 93.19 108 HIS A N 1
ATOM 779 C CA . HIS A 1 108 ? -3.946 4.015 18.448 1.00 93.19 108 HIS A CA 1
ATOM 780 C C . HIS A 1 108 ? -3.625 4.979 19.610 1.00 93.19 108 HIS A C 1
ATOM 782 O O . HIS A 1 108 ? -2.873 5.933 19.443 1.00 93.19 108 HIS A O 1
ATOM 788 N N . GLY A 1 109 ? -4.164 4.712 20.805 1.00 86.25 109 GLY A N 1
ATOM 789 C CA . GLY A 1 109 ? -3.967 5.580 21.983 1.00 86.25 109 GLY A CA 1
ATOM 790 C C . GLY A 1 109 ? -5.233 6.281 22.481 1.00 86.25 109 GLY A C 1
ATOM 791 O O . GLY A 1 109 ? -5.163 7.198 23.291 1.00 86.25 109 GLY A O 1
ATOM 792 N N . GLY A 1 110 ? -6.411 5.856 22.025 1.00 87.19 110 GLY A N 1
ATOM 793 C CA . GLY A 1 110 ? -7.661 6.396 22.543 1.00 87.19 110 GLY A CA 1
ATOM 794 C C . GLY A 1 110 ? -7.956 7.801 22.011 1.00 87.19 110 GLY A C 1
ATOM 795 O O . GLY A 1 110 ? -7.648 8.126 20.865 1.00 87.19 110 GLY A O 1
ATOM 796 N N . ALA A 1 111 ? -8.626 8.625 22.821 1.00 87.56 111 ALA A N 1
ATOM 797 C CA . ALA A 1 111 ? -9.091 9.949 22.395 1.00 87.56 111 ALA A CA 1
ATOM 798 C C . ALA A 1 111 ? -7.928 10.890 22.031 1.00 87.56 111 ALA A C 1
ATOM 800 O O . ALA A 1 111 ? -8.062 11.719 21.134 1.00 87.56 111 ALA A O 1
ATOM 801 N N . GLU A 1 112 ? -6.768 10.704 22.664 1.00 88.88 112 GLU A N 1
ATOM 802 C CA . GLU A 1 112 ? -5.540 11.449 22.375 1.00 88.88 112 GLU A CA 1
ATOM 803 C C . GLU A 1 112 ? -4.936 11.107 21.007 1.00 88.88 112 GLU A C 1
ATOM 805 O O . GLU A 1 112 ? -4.101 11.857 20.506 1.00 88.88 112 GLU A O 1
ATOM 810 N N . GLY A 1 113 ? -5.368 10.011 20.376 1.00 90.88 113 GLY A N 1
ATOM 811 C CA . GLY A 1 113 ? -4.958 9.597 19.033 1.00 90.88 113 GLY A CA 1
ATOM 812 C C . GLY A 1 113 ? -5.789 10.209 17.899 1.00 90.88 113 GLY A C 1
ATOM 813 O O . GLY A 1 113 ? -5.577 9.873 16.737 1.00 90.88 113 GLY A O 1
ATOM 814 N N . VAL A 1 114 ? -6.754 11.085 18.195 1.00 96.06 114 VAL A N 1
ATOM 815 C CA . VAL A 1 114 ? -7.605 11.716 17.173 1.00 96.06 114 VAL A CA 1
ATOM 816 C C . VAL A 1 114 ? -6.946 12.995 16.653 1.00 96.06 114 VAL A C 1
ATOM 818 O O . VAL A 1 114 ? -6.553 13.869 17.428 1.00 96.06 114 VAL A O 1
ATOM 821 N N . ARG A 1 115 ? -6.835 13.138 15.331 1.00 97.12 115 ARG A N 1
ATOM 822 C CA . ARG A 1 115 ? -6.325 14.344 14.666 1.00 97.12 115 ARG A CA 1
ATOM 823 C C . ARG A 1 115 ? -7.312 14.803 13.600 1.00 97.12 115 ARG A C 1
ATOM 825 O O . ARG A 1 115 ? -7.786 13.997 12.802 1.00 97.12 115 ARG A O 1
ATOM 832 N N . ALA A 1 116 ? -7.614 16.097 13.582 1.00 97.69 116 ALA A N 1
ATOM 833 C CA . ALA A 1 116 ? -8.352 16.699 12.480 1.00 97.69 116 ALA A CA 1
ATOM 834 C C . ALA A 1 116 ? -7.440 16.814 11.251 1.00 97.69 116 ALA A C 1
ATOM 836 O O . ALA A 1 116 ? -6.275 17.190 11.367 1.00 97.69 116 ALA A O 1
ATOM 837 N N . THR A 1 117 ? -7.972 16.480 10.082 1.00 98.31 117 THR A N 1
ATOM 838 C CA . THR A 1 117 ? -7.288 16.611 8.793 1.00 98.31 117 THR A CA 1
ATOM 839 C C . THR A 1 117 ? -8.321 16.940 7.714 1.00 98.31 117 THR A C 1
ATOM 841 O O . THR A 1 117 ? -9.522 16.994 7.984 1.00 98.31 117 THR A O 1
ATOM 844 N N . GLN A 1 118 ? -7.885 17.185 6.489 1.00 98.56 118 GLN A N 1
ATOM 845 C CA . GLN A 1 118 ? -8.769 17.445 5.357 1.00 98.56 118 GLN A CA 1
ATOM 846 C C . GLN A 1 118 ? -8.309 16.625 4.162 1.00 98.56 118 GLN A C 1
ATOM 848 O O . GLN A 1 118 ? -7.107 16.464 3.960 1.00 98.56 118 GLN A O 1
ATOM 853 N N . LEU A 1 119 ? -9.243 16.118 3.357 1.00 98.69 119 LEU A N 1
ATOM 854 C CA . LEU A 1 119 ? -8.893 15.513 2.074 1.00 98.69 119 LEU A CA 1
ATOM 855 C C . LEU A 1 119 ? -8.450 16.621 1.112 1.00 98.69 119 LEU A C 1
ATOM 857 O O . LEU A 1 119 ? -9.273 17.414 0.667 1.00 98.69 119 LEU A O 1
ATOM 861 N N . VAL A 1 120 ? -7.158 16.695 0.800 1.00 98.50 120 VAL A N 1
ATOM 862 C CA . VAL A 1 120 ? -6.587 17.773 -0.027 1.00 98.50 120 VAL A CA 1
ATOM 863 C C . VAL A 1 120 ? -6.364 17.356 -1.475 1.00 98.50 120 VAL A C 1
ATOM 865 O O . VAL A 1 120 ? -6.336 18.211 -2.355 1.00 98.50 120 VAL A O 1
ATOM 868 N N . SER A 1 121 ? -6.249 16.055 -1.756 1.00 98.25 121 SER A N 1
ATOM 869 C CA . SER A 1 121 ? -6.281 15.550 -3.128 1.00 98.25 121 SER A CA 1
ATOM 870 C C . SER A 1 121 ? -6.658 14.070 -3.207 1.00 98.25 121 SER A C 1
ATOM 872 O O . SER A 1 121 ? -6.661 13.342 -2.210 1.00 98.25 121 SER A O 1
ATOM 874 N N . ARG A 1 122 ? -6.973 13.641 -4.431 1.00 97.69 122 ARG A N 1
ATOM 875 C CA . ARG A 1 122 ? -7.177 12.251 -4.835 1.00 97.69 122 ARG A CA 1
ATOM 876 C C . ARG A 1 122 ? -6.499 12.046 -6.177 1.00 97.69 122 ARG A C 1
ATOM 878 O O . ARG A 1 122 ? -6.722 12.854 -7.080 1.00 97.69 122 ARG A O 1
ATOM 885 N N . ARG A 1 123 ? -5.635 11.043 -6.292 1.00 97.19 123 ARG A N 1
ATOM 886 C CA . ARG A 1 123 ? -4.872 10.795 -7.522 1.00 97.19 123 ARG A CA 1
ATOM 887 C C . ARG A 1 123 ? -4.244 9.413 -7.535 1.00 97.19 123 ARG A C 1
ATOM 889 O O . ARG A 1 123 ? -4.086 8.784 -6.491 1.00 97.19 123 ARG A O 1
ATOM 896 N N . GLU A 1 124 ? -3.805 9.013 -8.718 1.00 97.44 124 GLU A N 1
ATOM 897 C CA . GLU A 1 124 ? -2.939 7.857 -8.889 1.00 97.44 124 GLU A CA 1
ATOM 898 C C . GLU A 1 124 ? -1.654 8.002 -8.058 1.00 97.44 124 GLU A C 1
ATOM 900 O O . GLU A 1 124 ? -1.063 9.083 -7.964 1.00 97.44 124 GLU A O 1
ATOM 905 N N . PHE A 1 125 ? -1.216 6.896 -7.465 1.00 97.44 125 PHE A N 1
ATOM 906 C CA . PHE A 1 125 ? 0.058 6.791 -6.774 1.00 97.44 125 PHE A CA 1
ATOM 907 C C . PHE A 1 125 ? 0.825 5.565 -7.257 1.00 97.44 125 PHE A C 1
ATOM 909 O O . PHE A 1 125 ? 0.357 4.437 -7.096 1.00 97.44 125 PHE A O 1
ATOM 916 N N . ALA A 1 126 ? 2.032 5.789 -7.775 1.00 97.06 126 ALA A N 1
ATOM 917 C CA . ALA A 1 126 ? 2.979 4.741 -8.124 1.00 97.06 126 ALA A CA 1
ATOM 918 C C . ALA A 1 126 ? 4.187 4.795 -7.176 1.00 97.06 126 ALA A C 1
ATOM 920 O O . ALA A 1 126 ? 4.947 5.762 -7.167 1.00 97.06 126 ALA A O 1
ATOM 921 N N . GLY A 1 127 ? 4.354 3.757 -6.360 1.00 95.94 127 GLY A N 1
ATOM 922 C CA . GLY A 1 127 ? 5.478 3.616 -5.441 1.00 95.94 127 GLY A CA 1
ATOM 923 C C . GLY A 1 127 ? 6.622 2.841 -6.083 1.00 95.94 127 GLY A C 1
ATOM 924 O O . GLY A 1 127 ? 6.386 1.849 -6.768 1.00 95.94 127 GLY A O 1
ATOM 925 N N . TYR A 1 128 ? 7.866 3.229 -5.787 1.00 95.44 128 TYR A N 1
ATOM 926 C CA . TYR A 1 128 ? 9.087 2.626 -6.346 1.00 95.44 128 TYR A CA 1
ATOM 927 C C . TYR A 1 128 ? 9.241 1.114 -6.092 1.00 95.44 128 TYR A C 1
ATOM 929 O O . TYR A 1 128 ? 10.095 0.471 -6.699 1.00 95.44 128 TYR A O 1
ATOM 937 N N . TRP A 1 129 ? 8.449 0.539 -5.181 1.00 94.19 129 TRP A N 1
ATOM 938 C CA . TRP A 1 129 ? 8.488 -0.858 -4.733 1.00 94.19 129 TRP A CA 1
ATOM 939 C C . TRP A 1 129 ? 7.493 -1.779 -5.461 1.00 94.19 129 TRP A C 1
ATOM 941 O O . TRP A 1 129 ? 7.074 -2.798 -4.897 1.00 94.19 129 TRP A O 1
ATOM 951 N N . GLU A 1 130 ? 7.130 -1.434 -6.700 1.00 95.38 130 GLU A N 1
ATOM 952 C CA . GLU A 1 130 ? 6.106 -2.122 -7.497 1.00 95.38 130 GLU A CA 1
ATOM 953 C C . GLU A 1 130 ? 4.747 -2.088 -6.791 1.00 95.38 130 GLU A C 1
ATOM 955 O O . GLU A 1 130 ? 4.212 -3.097 -6.324 1.00 95.38 130 GLU A O 1
ATOM 960 N N . TYR A 1 131 ? 4.229 -0.870 -6.650 1.00 96.75 131 TYR A N 1
ATOM 961 C CA . TYR A 1 131 ? 2.934 -0.596 -6.047 1.00 96.75 131 TYR A CA 1
ATOM 962 C C . TYR A 1 131 ? 2.218 0.493 -6.834 1.00 96.75 131 TYR A C 1
ATOM 964 O O . TYR A 1 131 ? 2.820 1.519 -7.143 1.00 96.75 131 TYR A O 1
ATOM 972 N N . LEU A 1 132 ? 0.949 0.259 -7.161 1.00 97.69 132 LEU A N 1
ATOM 973 C CA . LEU A 1 132 ? 0.125 1.187 -7.926 1.00 97.69 132 LEU A CA 1
ATOM 974 C C . LEU A 1 132 ? -1.281 1.220 -7.336 1.00 97.69 132 LEU A C 1
ATOM 976 O O . LEU A 1 132 ? -1.930 0.179 -7.231 1.00 97.69 132 LEU A O 1
ATOM 980 N N . LEU A 1 133 ? -1.742 2.419 -7.001 1.00 97.62 133 LEU A N 1
ATOM 981 C CA . LEU A 1 133 ? -3.132 2.717 -6.687 1.00 97.62 133 LEU A CA 1
ATOM 982 C C . LEU A 1 133 ? -3.655 3.722 -7.703 1.00 97.62 133 LEU A C 1
ATOM 984 O O . LEU A 1 133 ? -3.025 4.755 -7.904 1.00 97.62 133 LEU A O 1
ATOM 988 N N . ASP A 1 134 ? -4.819 3.456 -8.287 1.00 96.56 134 ASP A N 1
ATOM 989 C CA . ASP A 1 134 ? -5.420 4.362 -9.273 1.00 96.56 134 ASP A CA 1
ATOM 990 C C . ASP A 1 134 ? -6.016 5.628 -8.626 1.00 96.56 134 ASP A C 1
ATOM 992 O O . ASP A 1 134 ? -6.061 6.685 -9.248 1.00 96.56 134 ASP A O 1
ATOM 996 N N . ASP A 1 135 ? -6.452 5.539 -7.366 1.00 96.81 135 ASP A N 1
ATOM 997 C CA . ASP A 1 135 ? -7.178 6.609 -6.668 1.00 96.81 135 ASP A CA 1
ATOM 998 C C . ASP A 1 135 ? -6.800 6.663 -5.179 1.00 96.81 135 ASP A C 1
ATOM 1000 O O . ASP A 1 135 ? -7.598 6.350 -4.302 1.00 96.81 135 ASP A O 1
ATOM 1004 N N . ALA A 1 136 ? -5.550 7.006 -4.868 1.00 98.50 136 ALA A N 1
ATOM 1005 C CA . ALA A 1 136 ? -5.099 7.187 -3.491 1.00 98.50 136 ALA A CA 1
ATOM 1006 C C . ALA A 1 136 ? -5.641 8.493 -2.883 1.00 98.50 136 ALA A C 1
ATOM 1008 O O . ALA A 1 136 ? -5.766 9.516 -3.563 1.00 98.50 136 ALA A O 1
ATOM 1009 N N . LEU A 1 137 ? -5.932 8.471 -1.579 1.00 98.81 137 LEU A N 1
ATOM 1010 C CA . LEU A 1 137 ? -6.447 9.624 -0.837 1.00 98.81 137 LEU A CA 1
ATOM 1011 C C . LEU A 1 137 ? -5.295 10.350 -0.141 1.00 98.81 137 LEU A C 1
ATOM 1013 O O . LEU A 1 137 ? -4.504 9.710 0.549 1.00 98.81 137 LEU A O 1
ATOM 1017 N N . PHE A 1 138 ? -5.228 11.676 -0.250 1.00 98.75 138 PHE A N 1
ATOM 1018 C CA . PHE A 1 138 ? -4.176 12.469 0.386 1.00 98.75 138 PHE A CA 1
ATOM 1019 C C . PHE A 1 138 ? -4.754 13.517 1.321 1.00 98.75 138 PHE A C 1
ATOM 1021 O O . PHE A 1 138 ? -5.618 14.300 0.921 1.00 98.75 138 PHE A O 1
ATOM 1028 N N . THR A 1 139 ? -4.257 13.566 2.556 1.00 98.75 139 THR A N 1
ATOM 1029 C CA . THR A 1 139 ? -4.765 14.487 3.577 1.00 98.75 139 THR A CA 1
ATOM 1030 C C . THR A 1 139 ? -3.683 15.380 4.161 1.00 98.75 139 THR A C 1
ATOM 1032 O O . THR A 1 139 ? -2.511 15.008 4.194 1.00 98.75 139 THR A O 1
ATOM 1035 N N . SER A 1 140 ? -4.082 16.555 4.647 1.00 98.50 140 SER A N 1
ATOM 1036 C CA . SER A 1 140 ? -3.211 17.489 5.366 1.00 98.50 140 SER A CA 1
ATOM 1037 C C . SER A 1 140 ? -4.005 18.226 6.464 1.00 98.50 140 SER A C 1
ATOM 1039 O O . SER A 1 140 ? -5.200 18.467 6.264 1.00 98.50 140 SER A O 1
ATOM 1041 N N . PRO A 1 141 ? -3.409 18.575 7.625 1.00 98.19 141 PRO A N 1
ATOM 1042 C CA . PRO A 1 141 ? -2.036 18.279 8.054 1.00 98.19 141 PRO A CA 1
ATOM 1043 C C . PRO A 1 141 ? -1.779 16.775 8.264 1.00 98.19 141 PRO A C 1
ATOM 1045 O O . PRO A 1 141 ? -2.737 16.012 8.447 1.00 98.19 141 PRO A O 1
ATOM 1048 N N . PRO A 1 142 ? -0.503 16.342 8.216 1.00 97.69 142 PRO A N 1
ATOM 1049 C CA . PRO A 1 142 ? -0.130 14.952 8.437 1.00 97.69 142 PRO A CA 1
ATOM 1050 C C . PRO A 1 142 ? -0.250 14.540 9.909 1.00 97.69 142 PRO A C 1
ATOM 1052 O O . PRO A 1 142 ? -0.022 15.330 10.825 1.00 97.69 142 PRO A O 1
ATOM 1055 N N . VAL A 1 143 ? -0.518 13.256 10.116 1.00 96.50 143 VAL A N 1
ATOM 1056 C CA . VAL A 1 143 ? -0.268 12.517 11.352 1.00 96.50 143 VAL A CA 1
ATOM 1057 C C . VAL A 1 143 ? 1.044 11.743 11.222 1.00 96.50 143 VAL A C 1
ATOM 1059 O O . VAL A 1 143 ? 1.365 11.221 10.150 1.00 96.50 143 VAL A O 1
ATOM 1062 N N . MET A 1 144 ? 1.817 11.681 12.306 1.00 93.44 144 MET A N 1
ATOM 1063 C CA . MET A 1 144 ? 3.144 11.058 12.293 1.00 93.44 144 MET A CA 1
ATOM 1064 C C . MET A 1 144 ? 3.054 9.532 12.357 1.00 93.44 144 MET A C 1
ATOM 1066 O O . MET A 1 144 ? 3.687 8.843 11.564 1.00 93.44 144 MET A O 1
ATOM 1070 N N . GLU A 1 145 ? 2.201 8.986 13.224 1.00 95.06 145 GLU A N 1
ATOM 1071 C CA . GLU A 1 145 ? 1.973 7.543 13.375 1.00 95.06 145 GLU A CA 1
ATOM 1072 C C . GLU A 1 145 ? 0.964 7.015 12.334 1.00 95.06 145 GLU A C 1
ATOM 1074 O O . GLU A 1 145 ? 0.017 6.294 12.652 1.00 95.06 145 GLU A O 1
ATOM 1079 N N . PHE A 1 146 ? 1.153 7.393 11.066 1.00 96.94 146 PHE A N 1
ATOM 1080 C CA . PHE A 1 146 ? 0.214 7.126 9.971 1.00 96.94 146 PHE A CA 1
ATOM 1081 C C . PHE A 1 146 ? 0.046 5.642 9.633 1.00 96.94 146 PHE A C 1
ATOM 1083 O O . PHE A 1 146 ? -0.973 5.275 9.054 1.00 96.94 146 PHE A O 1
ATOM 1090 N N . GLY A 1 147 ? 1.024 4.790 9.954 1.00 98.12 147 GLY A N 1
ATOM 1091 C CA . GLY A 1 147 ? 1.011 3.378 9.575 1.00 98.12 147 GLY A CA 1
ATOM 1092 C C . GLY A 1 147 ? -0.222 2.664 10.118 1.00 98.12 147 GLY A C 1
ATOM 1093 O O . GLY A 1 147 ? -0.338 2.456 11.323 1.00 98.12 147 GLY A O 1
ATOM 1094 N N . GLY A 1 148 ? -1.157 2.311 9.237 1.00 98.44 148 GLY A N 1
ATOM 1095 C CA . GLY A 1 148 ? -2.412 1.661 9.606 1.00 98.44 148 GLY A CA 1
ATOM 1096 C C . GLY A 1 148 ? -3.441 2.570 10.298 1.00 98.44 148 GLY A C 1
ATOM 1097 O O . GLY A 1 148 ? -4.430 2.068 10.831 1.00 98.44 148 GLY A O 1
ATOM 1098 N N . ALA A 1 149 ? -3.232 3.892 10.316 1.00 98.44 149 ALA A N 1
ATOM 1099 C CA . ALA A 1 149 ? -4.169 4.858 10.893 1.00 98.44 149 ALA A CA 1
ATOM 1100 C C . ALA A 1 149 ? -5.532 4.825 10.178 1.00 98.44 149 ALA A C 1
ATOM 1102 O O . ALA A 1 149 ? -5.597 4.623 8.967 1.00 98.44 149 ALA A O 1
ATOM 1103 N N . ALA A 1 150 ? -6.627 5.069 10.896 1.00 98.69 150 ALA A N 1
ATOM 1104 C CA . ALA A 1 150 ? -7.956 5.145 10.297 1.00 98.69 150 ALA A CA 1
ATOM 1105 C C . ALA A 1 150 ? -8.213 6.555 9.754 1.00 98.69 150 ALA A C 1
ATOM 1107 O O . ALA A 1 150 ? -8.218 7.508 10.531 1.00 98.69 150 ALA A O 1
ATOM 1108 N N . LEU A 1 151 ? -8.494 6.696 8.459 1.00 98.75 151 LEU A N 1
ATOM 1109 C CA . LEU A 1 151 ? -9.111 7.910 7.925 1.00 98.75 151 LEU A CA 1
ATOM 1110 C C . LEU A 1 151 ? -10.623 7.765 8.006 1.00 98.75 151 LEU A C 1
ATOM 1112 O O . LEU A 1 151 ? -11.185 6.822 7.450 1.00 98.75 151 LEU A O 1
ATOM 1116 N N . VAL A 1 152 ? -11.283 8.690 8.690 1.00 98.56 152 VAL A N 1
ATOM 1117 C CA . VAL A 1 152 ? -12.681 8.550 9.082 1.00 98.56 152 VAL A CA 1
ATOM 1118 C C . VAL A 1 152 ? -13.482 9.777 8.675 1.00 98.56 152 VAL A C 1
ATOM 1120 O O . VAL A 1 152 ? -13.043 10.915 8.854 1.00 98.56 152 VAL A O 1
ATOM 1123 N N . SER A 1 153 ? -14.666 9.536 8.116 1.00 97.69 153 SER A N 1
ATOM 1124 C CA . SER A 1 153 ? -15.604 10.601 7.757 1.00 97.69 153 SER A CA 1
ATOM 1125 C C . SER A 1 153 ? -16.259 11.218 9.003 1.00 9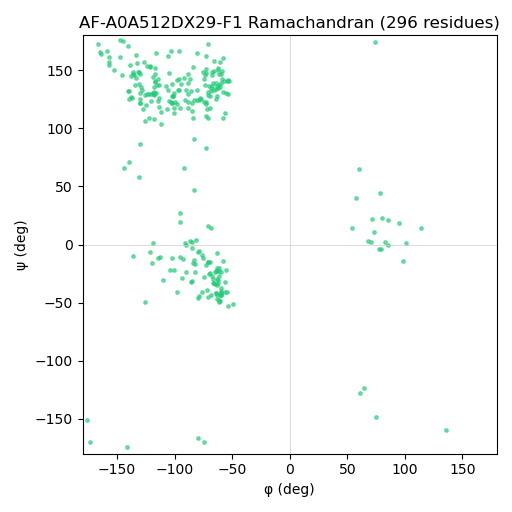7.69 153 SER A C 1
ATOM 1127 O O . SER A 1 153 ? -16.338 10.563 10.052 1.00 97.69 153 SER A O 1
ATOM 1129 N N . PRO A 1 154 ? -16.859 12.419 8.893 1.00 93.62 154 PRO A N 1
ATOM 1130 C CA . PRO A 1 154 ? -17.650 13.006 9.978 1.00 93.62 154 PRO A CA 1
ATOM 1131 C C . PRO A 1 154 ? -18.797 12.108 10.479 1.00 93.62 154 PRO A C 1
ATOM 1133 O O . PRO A 1 154 ? -19.248 12.253 11.612 1.00 93.62 154 PRO A O 1
ATOM 1136 N N . LYS A 1 155 ? -19.259 11.151 9.658 1.00 94.94 155 LYS A N 1
ATOM 1137 C CA . LYS A 1 155 ? -20.338 10.207 9.999 1.00 94.94 155 LYS A CA 1
ATOM 1138 C C . LYS A 1 155 ? -19.899 9.036 10.872 1.00 94.94 155 LYS A C 1
ATOM 1140 O O . LYS A 1 155 ? -20.746 8.241 11.275 1.00 94.94 155 LYS A O 1
ATOM 1145 N N . GLY A 1 156 ? -18.608 8.877 11.153 1.00 96.06 156 GLY A N 1
ATOM 1146 C CA . GLY A 1 156 ? -18.162 7.736 11.947 1.00 96.06 156 GLY A CA 1
ATOM 1147 C C . GLY A 1 156 ? -17.557 6.574 11.159 1.00 96.06 156 GLY A C 1
ATOM 1148 O O . GLY A 1 156 ? -17.272 5.541 11.764 1.00 96.06 156 GLY A O 1
ATOM 1149 N N . GLU A 1 157 ? -17.450 6.693 9.835 1.00 97.88 157 GLU A N 1
ATOM 1150 C CA . GLU A 1 157 ? -17.233 5.558 8.930 1.00 97.88 157 GLU A CA 1
ATOM 1151 C C . GLU A 1 157 ? -15.806 5.536 8.374 1.00 97.88 157 GLU A C 1
ATOM 1153 O O . GLU A 1 157 ? -15.300 6.576 7.949 1.00 97.88 157 GLU A O 1
ATOM 1158 N N . LEU A 1 158 ? -15.177 4.356 8.347 1.00 98.69 158 LEU A N 1
ATOM 1159 C CA . LEU A 1 158 ? -13.830 4.172 7.804 1.00 98.69 158 LEU A CA 1
ATOM 1160 C C . LEU A 1 158 ? -13.833 4.480 6.306 1.00 98.69 158 LEU A C 1
ATOM 1162 O O . LEU A 1 158 ? -14.606 3.879 5.564 1.00 98.69 158 LEU A O 1
ATOM 1166 N N . ILE A 1 159 ? -12.961 5.388 5.880 1.00 98.75 159 ILE A N 1
ATOM 1167 C CA . ILE A 1 159 ? -12.785 5.829 4.493 1.00 98.75 159 ILE A CA 1
ATOM 1168 C C . ILE A 1 159 ? -11.454 5.345 3.915 1.00 98.75 159 ILE A C 1
ATOM 1170 O O . ILE A 1 159 ? -11.381 5.049 2.726 1.00 98.75 159 ILE A O 1
ATOM 1174 N N . GLY A 1 160 ? -10.415 5.194 4.733 1.00 98.56 160 GLY A N 1
ATOM 1175 C CA . GLY A 1 160 ? -9.142 4.650 4.274 1.00 98.56 160 GLY A CA 1
ATOM 1176 C C . GLY A 1 160 ? -8.204 4.260 5.407 1.00 98.56 160 GLY A C 1
ATOM 1177 O O . GLY A 1 160 ? -8.479 4.541 6.573 1.00 98.56 160 GLY A O 1
ATOM 1178 N N . VAL A 1 161 ? -7.097 3.613 5.051 1.00 98.88 161 VAL A N 1
ATOM 1179 C CA . VAL A 1 161 ? -6.056 3.168 5.990 1.00 98.88 161 VAL A CA 1
ATOM 1180 C C . VAL A 1 161 ? -4.732 3.841 5.648 1.00 98.88 161 VAL A C 1
ATOM 1182 O O . VAL A 1 161 ? -4.326 3.874 4.486 1.00 98.88 161 VAL A O 1
ATOM 1185 N N . GLY A 1 162 ? -4.081 4.417 6.654 1.00 98.62 162 GLY A N 1
ATOM 1186 C CA . GLY A 1 162 ? -2.884 5.230 6.491 1.00 98.62 162 GLY A CA 1
ATOM 1187 C C . GLY A 1 162 ? -1.697 4.393 6.039 1.00 98.62 162 GLY A C 1
ATOM 1188 O O . GLY A 1 162 ? -1.459 3.294 6.544 1.00 98.62 162 GLY A O 1
ATOM 1189 N N . SER A 1 163 ? -0.976 4.912 5.050 1.00 97.88 163 SER A N 1
ATOM 1190 C CA . SER A 1 163 ? 0.079 4.179 4.356 1.00 97.88 163 SER A CA 1
ATOM 1191 C C . SER A 1 163 ? 1.405 4.921 4.369 1.00 97.88 163 SER A C 1
ATOM 1193 O O . SER A 1 163 ? 2.409 4.320 4.732 1.00 97.88 163 SER A O 1
ATOM 1195 N N . LEU A 1 164 ? 1.422 6.208 4.010 1.00 97.56 164 LEU A N 1
ATOM 1196 C CA . LEU A 1 164 ? 2.665 6.967 3.850 1.00 97.56 164 LEU A CA 1
ATOM 1197 C C . LEU A 1 164 ? 2.548 8.371 4.428 1.00 97.56 164 LEU A C 1
ATOM 1199 O O . LEU A 1 164 ? 1.472 8.966 4.441 1.00 97.56 164 LEU A O 1
ATOM 1203 N N . PHE A 1 165 ? 3.690 8.931 4.805 1.00 97.88 165 PHE A N 1
ATOM 1204 C CA . PHE A 1 165 ? 3.907 10.370 4.812 1.00 97.88 165 PHE A CA 1
ATOM 1205 C C . PHE A 1 165 ? 4.416 10.806 3.434 1.00 97.88 165 PHE A C 1
ATOM 1207 O O . PHE A 1 165 ? 5.251 10.124 2.840 1.00 97.88 165 PHE A O 1
ATOM 1214 N N . VAL A 1 166 ? 3.926 11.938 2.937 1.00 96.75 166 VAL A N 1
ATOM 1215 C CA . VAL A 1 166 ? 4.357 12.539 1.671 1.00 96.75 166 VAL A CA 1
ATOM 1216 C C . VAL A 1 166 ? 4.647 14.023 1.861 1.00 96.75 166 VAL A C 1
ATOM 1218 O O . VAL A 1 166 ? 4.011 14.695 2.674 1.00 96.75 166 VAL A O 1
ATOM 1221 N N . HIS A 1 167 ? 5.599 14.549 1.094 1.00 95.25 167 HIS A N 1
ATOM 1222 C CA . HIS A 1 167 ? 5.931 15.977 1.108 1.00 95.25 167 HIS A CA 1
ATOM 1223 C C . HIS A 1 167 ? 4.991 16.814 0.222 1.00 95.25 167 HIS A C 1
ATOM 1225 O O . HIS A 1 167 ? 4.922 18.031 0.379 1.00 95.25 167 HIS A O 1
ATOM 1231 N N . ASP A 1 168 ? 4.257 16.164 -0.681 1.00 94.88 168 ASP A N 1
ATOM 1232 C CA . ASP A 1 168 ? 3.458 16.759 -1.751 1.00 94.88 168 ASP A CA 1
ATOM 1233 C C . ASP A 1 168 ? 2.033 16.171 -1.792 1.00 94.88 168 ASP A C 1
ATOM 1235 O O . ASP A 1 168 ? 1.565 15.633 -2.790 1.00 94.88 168 ASP A O 1
ATOM 1239 N N . ALA A 1 169 ? 1.279 16.269 -0.701 1.00 97.19 169 ALA A N 1
ATOM 1240 C CA . ALA A 1 169 ? -0.100 15.784 -0.633 1.00 97.19 169 ALA A CA 1
ATOM 1241 C C . ALA A 1 169 ? -1.056 16.487 -1.620 1.00 97.19 169 ALA A C 1
ATOM 1243 O O . ALA A 1 169 ? -2.065 15.886 -1.992 1.00 97.19 169 ALA A O 1
ATOM 1244 N N . ALA A 1 170 ? -0.740 17.701 -2.085 1.00 95.62 170 ALA A N 1
ATOM 1245 C CA . ALA A 1 170 ? -1.552 18.485 -3.023 1.00 95.62 170 ALA A CA 1
ATOM 1246 C C . ALA A 1 170 ? -0.687 19.213 -4.083 1.00 95.62 170 ALA A C 1
ATOM 1248 O O . ALA A 1 170 ? -0.552 20.437 -4.033 1.00 95.62 170 ALA A O 1
ATOM 1249 N N . PRO A 1 171 ? -0.083 18.492 -5.047 1.00 91.38 171 PRO A N 1
ATOM 1250 C CA . PRO A 1 171 ? 0.768 19.104 -6.066 1.00 91.38 171 PRO A CA 1
ATOM 1251 C C . PRO A 1 171 ? -0.023 20.100 -6.944 1.00 91.38 171 PRO A C 1
ATOM 1253 O O . PRO A 1 171 ? -1.221 19.909 -7.157 1.00 91.38 171 PRO A O 1
ATOM 1256 N N . PRO A 1 172 ? 0.621 21.159 -7.476 1.00 90.00 172 PRO A N 1
ATOM 1257 C CA . PRO A 1 172 ? 2.052 21.465 -7.378 1.00 90.00 172 PRO A CA 1
ATOM 1258 C C . PRO A 1 172 ? 2.458 22.149 -6.059 1.00 90.00 172 PRO A C 1
ATOM 1260 O O . PRO A 1 172 ? 3.618 22.524 -5.905 1.00 90.00 172 PRO A O 1
ATOM 1263 N N . LEU A 1 173 ? 1.535 22.337 -5.107 1.00 87.31 173 LEU A N 1
ATOM 1264 C CA . LEU A 1 173 ? 1.871 22.914 -3.808 1.00 87.31 173 LEU A CA 1
ATOM 1265 C C . LEU A 1 173 ? 2.696 21.908 -2.997 1.00 87.31 173 LEU A C 1
ATOM 1267 O O . LEU A 1 173 ? 2.299 20.756 -2.807 1.00 87.31 173 LEU A O 1
ATOM 1271 N N . SER A 1 174 ? 3.834 22.363 -2.475 1.00 90.44 174 SER A N 1
ATOM 1272 C CA . SER A 1 174 ? 4.632 21.599 -1.514 1.00 90.44 174 SER A CA 1
ATOM 1273 C C . SER A 1 174 ? 3.912 21.582 -0.164 1.00 90.44 174 SER A C 1
ATOM 1275 O O . SER A 1 174 ? 4.175 22.409 0.709 1.00 90.44 174 SER A O 1
ATOM 1277 N N . MET A 1 175 ? 2.959 20.664 -0.022 1.00 95.75 175 MET A N 1
ATOM 1278 C CA . MET A 1 175 ? 2.109 20.512 1.154 1.00 95.75 175 MET A CA 1
ATOM 1279 C C . MET A 1 175 ? 2.333 19.136 1.785 1.00 95.75 175 MET A C 1
ATOM 1281 O O . MET A 1 175 ? 1.868 18.141 1.227 1.00 95.75 175 MET A O 1
ATOM 1285 N N . PRO A 1 176 ? 2.993 19.051 2.952 1.00 97.56 176 PRO A N 1
ATOM 1286 C CA . PRO A 1 176 ? 3.140 17.790 3.661 1.00 97.56 176 PRO A CA 1
ATOM 1287 C C . PRO A 1 176 ? 1.790 17.185 4.039 1.00 97.56 176 PRO A C 1
ATOM 1289 O O . PRO A 1 176 ? 0.836 17.895 4.369 1.00 97.56 176 PRO A O 1
ATOM 1292 N N . GLY A 1 177 ? 1.716 15.863 4.036 1.00 98.31 177 GLY A N 1
ATOM 1293 C CA . GLY A 1 177 ? 0.488 15.152 4.343 1.00 98.31 177 GLY A CA 1
ATOM 1294 C C . GLY A 1 177 ? 0.690 13.651 4.431 1.00 98.31 177 GLY A C 1
ATOM 1295 O O . GLY A 1 177 ? 1.818 13.157 4.439 1.00 98.31 177 GLY A O 1
ATOM 1296 N N . ASN A 1 178 ? -0.412 12.915 4.495 1.00 98.69 178 ASN A N 1
ATOM 1297 C CA . ASN A 1 178 ? -0.380 11.461 4.425 1.00 98.69 178 ASN A CA 1
ATOM 1298 C C . ASN A 1 178 ? -1.121 10.947 3.202 1.00 98.69 178 ASN A C 1
ATOM 1300 O O . ASN A 1 178 ? -2.090 11.556 2.755 1.00 98.69 178 ASN A O 1
ATOM 1304 N N . MET A 1 179 ? -0.692 9.783 2.723 1.00 98.62 179 MET A N 1
ATOM 1305 C CA . MET A 1 179 ? -1.442 8.969 1.778 1.00 98.62 179 MET A CA 1
ATOM 1306 C C . MET A 1 179 ? -2.203 7.875 2.530 1.00 98.62 179 MET A C 1
ATOM 1308 O O . MET A 1 179 ? -1.624 7.156 3.352 1.00 98.62 179 MET A O 1
ATOM 1312 N N . PHE A 1 180 ? -3.478 7.710 2.196 1.00 98.81 180 PHE A N 1
ATOM 1313 C CA . PHE A 1 180 ? -4.350 6.647 2.673 1.00 98.81 180 PHE A CA 1
ATOM 1314 C C . PHE A 1 180 ? -4.809 5.773 1.506 1.00 98.81 180 PHE A C 1
ATOM 1316 O O . PHE A 1 180 ? -5.155 6.266 0.430 1.00 98.81 180 PHE A O 1
ATOM 1323 N N . ILE A 1 181 ? -4.854 4.466 1.749 1.00 98.81 181 ILE A N 1
ATOM 1324 C CA . ILE A 1 181 ? -5.437 3.488 0.831 1.00 98.81 181 ILE A CA 1
ATOM 1325 C C . ILE A 1 181 ? -6.959 3.550 0.998 1.00 98.81 181 ILE A C 1
ATOM 1327 O O . ILE A 1 181 ? -7.432 3.396 2.131 1.00 98.81 181 ILE A O 1
ATOM 1331 N N . PRO A 1 182 ? -7.738 3.772 -0.073 1.00 98.62 182 PRO A N 1
ATOM 1332 C CA . PRO A 1 182 ? -9.192 3.826 0.016 1.00 98.62 182 PRO A CA 1
ATOM 1333 C C . PRO A 1 182 ? -9.777 2.501 0.501 1.00 98.62 182 PRO A C 1
ATOM 1335 O O . PRO A 1 182 ? -9.414 1.428 0.021 1.00 98.62 182 PRO A O 1
ATOM 1338 N N . VAL A 1 183 ? -10.752 2.566 1.405 1.00 98.19 183 VAL A N 1
ATOM 1339 C CA . VAL A 1 183 ? -11.436 1.375 1.929 1.00 98.19 183 VAL A CA 1
ATOM 1340 C C . VAL A 1 183 ? -12.205 0.609 0.841 1.00 98.19 183 VAL A C 1
ATOM 1342 O O . VAL A 1 183 ? -12.445 -0.589 0.983 1.00 98.19 183 VAL A O 1
ATOM 1345 N N . ASP A 1 184 ? -12.581 1.271 -0.263 1.00 98.00 184 ASP A N 1
ATOM 1346 C CA . ASP A 1 184 ? -13.227 0.619 -1.411 1.00 98.00 184 ASP A CA 1
ATOM 1347 C C . ASP A 1 184 ? -12.345 -0.450 -2.064 1.00 98.00 184 ASP A C 1
ATOM 1349 O O . ASP A 1 184 ? -12.884 -1.421 -2.589 1.00 98.00 184 ASP A O 1
ATOM 1353 N N . VAL A 1 185 ? -11.017 -0.330 -1.963 1.00 97.56 185 VAL A N 1
ATOM 1354 C CA . VAL A 1 185 ? -10.075 -1.335 -2.479 1.00 97.56 185 VAL A CA 1
ATOM 1355 C C . VAL A 1 185 ? -10.190 -2.657 -1.705 1.00 97.56 185 VAL A C 1
ATOM 1357 O O . VAL A 1 185 ? -9.980 -3.722 -2.278 1.00 97.56 185 VAL A O 1
ATOM 1360 N N . LEU A 1 186 ? -10.575 -2.621 -0.421 1.00 97.31 186 LEU A N 1
ATOM 1361 C CA . LEU A 1 186 ? -10.681 -3.816 0.427 1.00 97.31 186 LEU A CA 1
ATOM 1362 C C . LEU A 1 186 ? -11.930 -4.651 0.123 1.00 97.31 186 LEU A C 1
ATOM 1364 O O . LEU A 1 186 ? -11.874 -5.877 0.127 1.00 97.31 186 LEU A O 1
ATOM 1368 N N . ARG A 1 187 ? -13.076 -3.999 -0.106 1.00 93.31 187 ARG A N 1
ATOM 1369 C CA . ARG A 1 187 ? -14.383 -4.666 -0.251 1.00 93.31 187 ARG A CA 1
ATOM 1370 C C . ARG A 1 187 ? -14.409 -5.844 -1.233 1.00 93.31 187 ARG A C 1
ATOM 1372 O O . ARG A 1 187 ? -14.908 -6.891 -0.827 1.00 93.31 187 ARG A O 1
ATOM 1379 N N . PRO A 1 188 ? -13.922 -5.711 -2.481 1.00 96.25 188 PRO A N 1
ATOM 1380 C CA . PRO A 1 188 ? -14.011 -6.796 -3.454 1.00 96.25 188 PRO A CA 1
ATOM 1381 C C . PRO A 1 188 ? -13.110 -7.987 -3.112 1.00 96.25 188 PRO A C 1
ATOM 1383 O O . PRO A 1 188 ? -13.418 -9.097 -3.522 1.00 96.25 188 PRO A O 1
ATOM 1386 N N . ILE A 1 189 ? -12.034 -7.772 -2.348 1.00 96.69 189 ILE A N 1
ATOM 1387 C CA . ILE A 1 189 ? -11.041 -8.810 -2.032 1.00 96.69 189 ILE A CA 1
ATOM 1388 C C . ILE A 1 189 ? -11.206 -9.391 -0.624 1.00 96.69 189 ILE A C 1
ATOM 1390 O O . ILE A 1 189 ? -10.600 -10.406 -0.309 1.00 96.69 189 ILE A O 1
ATOM 1394 N N . LEU A 1 190 ? -12.022 -8.775 0.240 1.00 97.00 190 LEU A N 1
ATOM 1395 C CA . LEU A 1 190 ? -12.132 -9.142 1.656 1.00 97.00 190 LEU A CA 1
ATOM 1396 C C . LEU A 1 190 ? -12.502 -10.617 1.868 1.00 97.00 190 LEU A C 1
ATOM 1398 O O . LEU A 1 190 ? -11.947 -11.256 2.758 1.00 97.00 190 LEU A O 1
ATOM 1402 N N . GLY A 1 191 ? -13.419 -11.152 1.057 1.00 96.94 191 GLY A N 1
ATOM 1403 C CA . GLY A 1 191 ? -13.813 -12.561 1.126 1.00 96.94 191 GLY A CA 1
ATOM 1404 C C . GLY A 1 191 ? -12.637 -13.500 0.858 1.00 96.94 191 GLY A C 1
ATOM 1405 O O . GLY A 1 191 ? -12.374 -14.391 1.664 1.00 96.94 191 GLY A O 1
ATOM 1406 N N . ASP A 1 192 ? -11.887 -13.241 -0.213 1.00 96.31 192 ASP A N 1
ATOM 1407 C CA . ASP A 1 192 ? -10.701 -14.018 -0.581 1.00 96.31 192 ASP A CA 1
ATOM 1408 C C . ASP A 1 192 ? -9.611 -13.908 0.485 1.00 96.31 192 ASP A C 1
ATOM 1410 O O . ASP A 1 192 ? -9.046 -14.916 0.895 1.00 96.31 192 ASP A O 1
ATOM 1414 N N . LEU A 1 193 ? -9.360 -12.699 1.003 1.00 96.25 193 LEU A N 1
ATOM 1415 C CA . LEU A 1 193 ? -8.376 -12.494 2.065 1.00 96.25 193 LEU A CA 1
ATOM 1416 C C . LEU A 1 193 ? -8.723 -13.290 3.327 1.00 96.25 193 LEU A C 1
ATOM 1418 O O . LEU A 1 193 ? -7.829 -13.851 3.946 1.00 96.25 193 LEU A O 1
ATOM 1422 N N . ILE A 1 194 ? -10.001 -13.363 3.708 1.00 95.88 194 ILE A N 1
ATOM 1423 C CA . ILE A 1 194 ? -10.431 -14.143 4.877 1.00 95.88 194 ILE A CA 1
ATOM 1424 C C . ILE A 1 194 ? -10.342 -15.650 4.610 1.00 95.88 194 ILE A C 1
ATOM 1426 O O . ILE A 1 194 ? -9.986 -16.400 5.514 1.00 95.88 194 ILE A O 1
ATOM 1430 N N . ALA A 1 195 ? -10.701 -16.102 3.407 1.00 94.88 195 ALA A N 1
ATOM 1431 C CA . ALA A 1 195 ? -10.818 -17.525 3.095 1.00 94.88 195 ALA A CA 1
ATOM 1432 C C . ALA A 1 195 ? -9.496 -18.182 2.668 1.00 94.88 195 ALA A C 1
ATOM 1434 O O . ALA A 1 195 ? -9.306 -19.373 2.899 1.00 94.88 195 ALA A O 1
ATOM 1435 N N . LEU A 1 196 ? -8.615 -17.430 2.006 1.00 92.19 196 LEU A N 1
ATOM 1436 C CA . LEU A 1 196 ? -7.410 -17.935 1.338 1.00 92.19 196 LEU A CA 1
ATOM 1437 C C . LEU A 1 196 ? -6.117 -17.307 1.878 1.00 92.19 196 LEU A C 1
ATOM 1439 O O . LEU A 1 196 ? -5.034 -17.647 1.402 1.00 92.19 196 LEU A O 1
ATOM 1443 N N . GLY A 1 197 ? -6.224 -16.313 2.764 1.00 90.88 197 GLY A N 1
ATOM 1444 C CA . GLY A 1 197 ? -5.101 -15.494 3.230 1.00 90.88 197 GLY A CA 1
ATOM 1445 C C . GLY A 1 197 ? -4.495 -14.567 2.167 1.00 90.88 197 GLY A C 1
ATOM 1446 O O . GLY A 1 197 ? -3.513 -13.865 2.424 1.00 90.88 197 GLY A O 1
ATOM 1447 N N . ARG A 1 198 ? -5.074 -14.542 0.959 1.00 89.62 198 ARG A N 1
ATOM 1448 C CA . ARG A 1 198 ? -4.633 -13.745 -0.192 1.00 89.62 198 ARG A CA 1
ATOM 1449 C C . ARG A 1 198 ? -5.777 -13.517 -1.174 1.00 89.62 198 ARG A C 1
ATOM 1451 O O . ARG A 1 198 ? -6.753 -14.257 -1.186 1.00 89.62 198 ARG A O 1
ATOM 1458 N N . ASN A 1 199 ? -5.626 -12.516 -2.028 1.00 91.06 199 ASN A N 1
ATOM 1459 C CA . ASN A 1 199 ? -6.542 -12.272 -3.133 1.00 91.06 199 ASN A CA 1
ATOM 1460 C C . ASN A 1 199 ? -6.507 -13.451 -4.136 1.00 91.06 199 ASN A C 1
ATOM 1462 O O . ASN A 1 199 ? -5.428 -13.970 -4.430 1.00 91.06 199 ASN A O 1
ATOM 1466 N N . ALA A 1 200 ? -7.663 -13.880 -4.659 1.00 90.62 200 ALA A N 1
ATOM 1467 C CA . ALA A 1 200 ? -7.751 -14.978 -5.627 1.00 90.62 200 ALA A CA 1
ATOM 1468 C C . ALA A 1 200 ? -7.327 -14.580 -7.055 1.00 90.62 200 ALA A C 1
ATOM 1470 O O . ALA A 1 200 ? -7.200 -15.443 -7.925 1.00 90.62 200 ALA A O 1
ATOM 1471 N N . THR A 1 201 ? -7.107 -13.286 -7.310 1.00 90.44 201 THR A N 1
ATOM 1472 C CA . THR A 1 201 ? -6.641 -12.795 -8.615 1.00 90.44 201 THR A CA 1
ATOM 1473 C C . THR A 1 201 ? -5.282 -13.420 -8.970 1.00 90.44 201 THR A C 1
ATOM 1475 O O . THR A 1 201 ? -4.416 -13.508 -8.093 1.00 90.44 201 THR A O 1
ATOM 1478 N N . PRO A 1 202 ? -5.046 -13.821 -10.235 1.00 91.56 202 PRO A N 1
ATOM 1479 C CA . PRO A 1 202 ? -3.750 -14.349 -10.640 1.00 91.56 202 PRO A CA 1
ATOM 1480 C C . PRO A 1 202 ? -2.586 -13.410 -10.282 1.00 91.56 202 PRO A C 1
ATOM 1482 O O . PRO A 1 202 ? -2.714 -12.184 -10.408 1.00 91.56 202 PRO A O 1
ATOM 1485 N N . PRO A 1 203 ? -1.443 -13.955 -9.828 1.00 92.81 203 PRO A N 1
ATOM 1486 C CA . PRO A 1 203 ? -0.310 -13.146 -9.409 1.00 92.81 203 PRO A CA 1
ATOM 1487 C C . PRO A 1 203 ? 0.249 -12.342 -10.585 1.00 92.81 203 PRO A C 1
ATOM 1489 O O . PRO A 1 203 ? 0.430 -12.858 -11.689 1.00 92.81 203 PRO A O 1
ATOM 1492 N N . ARG A 1 204 ? 0.559 -11.068 -10.334 1.00 95.94 204 ARG A N 1
ATOM 1493 C CA . ARG A 1 204 ? 1.169 -10.175 -11.325 1.00 95.94 204 ARG A CA 1
ATOM 1494 C C . ARG A 1 204 ? 2.644 -10.539 -11.554 1.00 95.94 204 ARG A C 1
ATOM 1496 O O . ARG A 1 204 ? 3.308 -10.942 -10.595 1.00 95.94 204 ARG A O 1
ATOM 1503 N N . PRO A 1 205 ? 3.184 -10.349 -12.772 1.00 97.62 205 PRO A N 1
ATOM 1504 C CA . PRO A 1 205 ? 4.612 -10.482 -13.038 1.00 97.62 205 PRO A CA 1
ATOM 1505 C C . PRO A 1 205 ? 5.432 -9.559 -12.128 1.00 97.62 205 PRO A C 1
ATOM 1507 O O . PRO A 1 205 ? 5.366 -8.340 -12.269 1.00 97.62 205 PRO A O 1
ATOM 1510 N N . TRP A 1 206 ? 6.222 -10.140 -11.223 1.00 98.12 206 TRP A N 1
ATOM 1511 C CA . TRP A 1 206 ? 7.177 -9.409 -10.390 1.00 98.12 206 TRP A CA 1
ATOM 1512 C C . TRP A 1 206 ? 8.599 -9.651 -10.884 1.00 98.12 206 TRP A C 1
ATOM 1514 O O . TRP A 1 206 ? 8.998 -10.793 -11.142 1.00 98.12 206 TRP A O 1
ATOM 1524 N N . LEU A 1 207 ? 9.368 -8.567 -11.010 1.00 98.38 207 LEU A N 1
ATOM 1525 C CA . LEU A 1 207 ? 10.754 -8.618 -11.489 1.00 98.38 207 LEU A CA 1
ATOM 1526 C C . LEU A 1 207 ? 11.783 -8.470 -10.363 1.00 98.38 207 LEU A C 1
ATOM 1528 O O . LEU A 1 207 ? 12.919 -8.900 -10.525 1.00 98.38 207 LEU A O 1
ATOM 1532 N N . GLY A 1 208 ? 11.400 -7.891 -9.221 1.00 97.38 208 GLY A N 1
ATOM 1533 C CA . GLY A 1 208 ? 12.323 -7.596 -8.118 1.00 97.38 208 GLY A CA 1
ATOM 1534 C C . GLY A 1 208 ? 13.180 -6.361 -8.341 1.00 97.38 208 GLY A C 1
ATOM 1535 O O . GLY A 1 208 ? 14.380 -6.368 -8.074 1.00 97.38 208 GLY A O 1
ATOM 1536 N N . LEU A 1 209 ? 12.545 -5.294 -8.822 1.00 97.62 209 LEU A N 1
ATOM 1537 C CA . LEU A 1 209 ? 13.169 -3.999 -9.043 1.00 97.62 209 LEU A CA 1
ATOM 1538 C C . LEU A 1 209 ? 12.590 -2.953 -8.094 1.00 97.62 209 LEU A C 1
ATOM 1540 O O . LEU A 1 209 ? 11.377 -2.855 -7.920 1.00 97.62 209 LEU A O 1
ATOM 1544 N N . THR A 1 210 ? 13.465 -2.122 -7.540 1.00 96.81 210 THR A N 1
ATOM 1545 C CA . THR A 1 210 ? 13.106 -0.810 -7.005 1.00 96.81 210 THR A CA 1
ATOM 1546 C C . THR A 1 210 ? 13.494 0.239 -8.029 1.00 96.81 210 THR A C 1
ATOM 1548 O O . THR A 1 210 ? 14.678 0.371 -8.345 1.00 96.81 210 THR A O 1
ATOM 1551 N N . THR A 1 211 ? 12.507 0.968 -8.542 1.00 97.44 211 THR A N 1
ATOM 1552 C CA . THR A 1 211 ? 12.689 1.918 -9.648 1.00 97.44 211 THR A CA 1
ATOM 1553 C C . THR A 1 211 ? 12.201 3.296 -9.233 1.00 97.44 211 THR A C 1
ATOM 1555 O O . THR A 1 211 ? 11.080 3.421 -8.751 1.00 97.44 211 THR A O 1
ATOM 1558 N N . ASN A 1 212 ? 13.022 4.323 -9.440 1.00 96.25 212 ASN A N 1
ATOM 1559 C CA . ASN A 1 212 ? 12.667 5.708 -9.137 1.00 96.25 212 ASN A CA 1
ATOM 1560 C C . ASN A 1 212 ? 12.359 6.481 -10.424 1.00 96.25 212 ASN A C 1
ATOM 1562 O O . ASN A 1 212 ? 12.989 6.237 -11.456 1.00 96.25 212 ASN A O 1
ATOM 1566 N N . GLU A 1 213 ? 11.434 7.439 -10.338 1.00 94.62 213 GLU A N 1
ATOM 1567 C CA . GLU A 1 213 ? 11.263 8.480 -11.358 1.00 94.62 213 GLU A CA 1
ATOM 1568 C C . GLU A 1 213 ? 12.257 9.617 -11.102 1.00 94.62 213 GLU A C 1
ATOM 1570 O O . GLU A 1 213 ? 12.284 10.198 -10.017 1.00 94.62 213 GLU A O 1
ATOM 1575 N N . GLU A 1 214 ? 13.077 9.942 -12.098 1.00 92.94 214 GLU A N 1
ATOM 1576 C CA . GLU A 1 214 ? 14.088 10.999 -12.032 1.00 92.94 214 GLU A CA 1
ATOM 1577 C C . GLU A 1 214 ? 13.962 11.917 -13.244 1.00 92.94 214 GLU A C 1
ATOM 1579 O O . GLU A 1 214 ? 14.597 11.722 -14.288 1.00 92.94 214 GLU A O 1
ATOM 1584 N N . GLY A 1 215 ? 13.084 12.913 -13.106 1.00 88.44 215 GLY A N 1
ATOM 1585 C CA . GLY A 1 215 ? 12.563 13.652 -14.251 1.00 88.44 215 GLY A CA 1
ATOM 1586 C C . GLY A 1 215 ? 11.742 12.703 -15.123 1.00 88.44 215 GLY A C 1
ATOM 1587 O O . GLY A 1 215 ? 10.847 12.030 -14.623 1.00 88.44 215 GLY A O 1
ATOM 1588 N N . ASP A 1 216 ? 12.104 12.588 -16.400 1.00 87.25 216 ASP A N 1
ATOM 1589 C CA . ASP A 1 216 ? 11.421 11.714 -17.367 1.00 87.25 216 ASP A CA 1
ATOM 1590 C C . ASP A 1 216 ? 12.094 10.338 -17.528 1.00 87.25 216 ASP A C 1
ATOM 1592 O O . ASP A 1 216 ? 11.932 9.662 -18.546 1.00 87.25 216 ASP A O 1
ATOM 1596 N N . ARG A 1 217 ? 12.920 9.935 -16.553 1.00 92.62 217 ARG A N 1
ATOM 1597 C CA . ARG A 1 217 ? 13.680 8.678 -16.582 1.00 92.62 217 ARG A CA 1
ATOM 1598 C C . ARG A 1 217 ? 13.258 7.754 -15.452 1.00 92.62 217 ARG A C 1
ATOM 1600 O O . ARG A 1 217 ? 13.096 8.191 -14.319 1.00 92.62 217 ARG A O 1
ATOM 1607 N N . LEU A 1 218 ? 13.182 6.463 -15.759 1.00 97.62 218 LEU A N 1
ATOM 1608 C CA . LEU A 1 218 ? 12.991 5.397 -14.783 1.00 97.62 218 LEU A CA 1
ATOM 1609 C C . LEU A 1 218 ? 14.335 4.739 -14.502 1.00 97.62 218 LEU A C 1
ATOM 1611 O O . LEU A 1 218 ? 14.913 4.120 -15.391 1.00 97.62 218 LEU A O 1
ATOM 1615 N N . VAL A 1 219 ? 14.853 4.888 -13.286 1.00 97.69 219 VAL A N 1
ATOM 1616 C CA . VAL A 1 219 ? 16.188 4.397 -12.917 1.00 97.69 219 VAL A CA 1
ATOM 1617 C C . VAL A 1 219 ? 16.064 3.286 -11.889 1.00 97.69 219 VAL A C 1
ATOM 1619 O O . VAL A 1 219 ? 15.452 3.468 -10.834 1.00 97.69 219 VAL A O 1
ATOM 1622 N N . ILE A 1 220 ? 16.676 2.137 -12.171 1.00 98.12 220 ILE A N 1
ATOM 1623 C CA . ILE A 1 220 ? 16.760 1.033 -11.216 1.00 98.12 220 ILE A CA 1
ATOM 1624 C C . ILE A 1 220 ? 17.692 1.457 -10.082 1.00 98.12 220 ILE A C 1
ATOM 1626 O O . ILE A 1 220 ? 18.878 1.704 -10.292 1.00 98.12 220 ILE A O 1
ATOM 1630 N N . ARG A 1 221 ? 17.173 1.532 -8.858 1.00 97.06 221 ARG A N 1
ATOM 1631 C CA . ARG A 1 221 ? 17.956 1.879 -7.665 1.00 97.06 221 ARG A CA 1
ATOM 1632 C C . ARG A 1 221 ? 18.387 0.654 -6.879 1.00 97.06 221 ARG A C 1
ATOM 1634 O O . ARG A 1 221 ? 19.548 0.576 -6.476 1.00 97.06 221 ARG A O 1
ATOM 1641 N N . LYS A 1 222 ? 17.504 -0.334 -6.740 1.00 96.56 222 LYS A N 1
ATOM 1642 C CA . LYS A 1 222 ? 17.817 -1.621 -6.105 1.00 96.56 222 LYS A CA 1
ATOM 1643 C C . LYS A 1 222 ? 17.337 -2.759 -6.994 1.00 96.56 222 LYS A C 1
ATOM 1645 O O . LYS A 1 222 ? 16.240 -2.708 -7.544 1.00 96.56 222 LYS A O 1
ATOM 1650 N N . VAL A 1 223 ? 18.171 -3.784 -7.101 1.00 97.88 223 VAL A N 1
ATOM 1651 C CA . VAL A 1 223 ? 17.796 -5.097 -7.624 1.00 97.88 223 VAL A CA 1
ATOM 1652 C C . VAL A 1 223 ? 17.691 -6.019 -6.419 1.00 97.88 223 VAL A C 1
ATOM 1654 O O . VAL A 1 223 ? 18.619 -6.094 -5.614 1.00 97.88 223 VAL A O 1
ATOM 1657 N N . THR A 1 224 ? 16.537 -6.653 -6.235 1.00 96.38 224 THR A N 1
ATOM 1658 C CA . THR A 1 224 ? 16.288 -7.513 -5.078 1.00 96.38 224 THR A CA 1
ATOM 1659 C C . THR A 1 224 ? 17.142 -8.784 -5.181 1.00 96.38 224 THR A C 1
ATOM 1661 O O . THR A 1 224 ? 17.063 -9.469 -6.201 1.00 96.38 224 THR A O 1
ATOM 1664 N N . PRO A 1 225 ? 17.927 -9.154 -4.152 1.00 94.88 225 PRO A N 1
ATOM 1665 C CA . PRO A 1 225 ? 18.724 -10.381 -4.188 1.00 94.88 225 PRO A CA 1
ATOM 1666 C C . PRO A 1 225 ? 17.853 -11.633 -4.306 1.00 94.88 225 PRO A C 1
ATOM 1668 O O . PRO A 1 225 ? 16.876 -11.764 -3.574 1.00 94.88 225 PRO A O 1
ATOM 1671 N N . GLY A 1 226 ? 18.205 -12.575 -5.175 1.00 95.00 226 GLY A N 1
ATOM 1672 C CA . GLY A 1 226 ? 17.424 -13.777 -5.476 1.00 95.00 226 GLY A CA 1
ATOM 1673 C C . GLY A 1 226 ? 16.144 -13.508 -6.274 1.00 95.00 226 GLY A C 1
ATOM 1674 O O . GLY A 1 226 ? 15.198 -14.292 -6.184 1.00 95.00 226 GLY A O 1
ATOM 1675 N N . SER A 1 227 ? 16.074 -12.384 -6.991 1.00 97.69 227 SER A N 1
ATOM 1676 C CA . SER A 1 227 ? 14.943 -12.030 -7.854 1.00 97.69 227 SER A CA 1
ATOM 1677 C C . SER A 1 227 ? 15.171 -12.408 -9.324 1.00 97.69 227 SER A C 1
ATOM 1679 O O . SER A 1 227 ? 16.310 -12.659 -9.743 1.00 97.69 227 SER A O 1
ATOM 1681 N N . PRO A 1 228 ? 14.107 -12.391 -10.150 1.00 98.31 228 PRO A N 1
ATOM 1682 C CA . PRO A 1 228 ? 14.236 -12.515 -11.596 1.00 98.31 228 PRO A CA 1
ATOM 1683 C C . PRO A 1 228 ? 15.177 -11.498 -12.234 1.00 98.31 228 PRO A C 1
ATOM 1685 O O . PRO A 1 228 ? 15.950 -11.854 -13.121 1.00 98.31 228 PRO A O 1
ATOM 1688 N N . ALA A 1 229 ? 15.128 -10.241 -11.790 1.00 98.38 229 ALA A N 1
ATOM 1689 C CA . ALA A 1 229 ? 15.959 -9.178 -12.331 1.00 98.38 229 ALA A CA 1
ATOM 1690 C C . ALA A 1 229 ? 17.449 -9.422 -12.078 1.00 98.38 229 ALA A C 1
ATOM 1692 O O . ALA A 1 229 ? 18.256 -9.228 -12.986 1.00 98.38 229 ALA A O 1
ATOM 1693 N N . GLU A 1 230 ? 17.807 -9.892 -10.879 1.00 98.25 230 GLU A N 1
ATOM 1694 C CA . GLU A 1 230 ? 19.188 -10.278 -10.568 1.00 98.25 230 GLU A CA 1
ATOM 1695 C C . GLU A 1 230 ? 19.649 -11.421 -11.479 1.00 98.25 230 GLU A C 1
ATOM 1697 O O . GLU A 1 230 ? 20.700 -11.327 -12.110 1.00 98.25 230 GLU A O 1
ATOM 1702 N N . THR A 1 231 ? 18.817 -12.459 -11.618 1.00 98.25 231 THR A N 1
ATOM 1703 C CA . THR A 1 231 ? 19.100 -13.617 -12.484 1.00 98.25 231 THR A CA 1
ATOM 1704 C C . THR A 1 231 ? 19.294 -13.207 -13.947 1.00 98.25 231 THR A C 1
ATOM 1706 O O . THR A 1 231 ? 20.147 -13.754 -14.641 1.00 98.25 231 THR A O 1
ATOM 1709 N N . ALA A 1 232 ? 18.524 -12.224 -14.419 1.00 98.12 232 ALA A N 1
ATOM 1710 C CA . ALA A 1 232 ? 18.622 -11.682 -15.772 1.00 98.12 232 ALA A CA 1
ATOM 1711 C C . ALA A 1 232 ? 19.790 -10.691 -15.963 1.00 98.12 232 ALA A C 1
ATOM 1713 O O . ALA A 1 232 ? 20.040 -10.253 -17.085 1.00 98.12 232 ALA A O 1
ATOM 1714 N N . GLY A 1 233 ? 20.514 -10.332 -14.896 1.00 97.56 233 GLY A N 1
ATOM 1715 C CA . GLY A 1 233 ? 21.680 -9.450 -14.961 1.00 97.56 233 GLY A CA 1
ATOM 1716 C C . GLY A 1 233 ? 21.356 -7.954 -15.045 1.00 97.56 233 GLY A C 1
ATOM 1717 O O . GLY A 1 233 ? 22.198 -7.177 -15.516 1.00 97.56 233 GLY A O 1
ATOM 1718 N N . LEU A 1 234 ? 20.164 -7.539 -14.600 1.00 98.06 234 LEU A N 1
ATOM 1719 C CA . LEU A 1 234 ? 19.844 -6.124 -14.379 1.00 98.06 234 LEU A CA 1
ATOM 1720 C C . LEU A 1 234 ? 20.668 -5.568 -13.215 1.00 98.06 234 LEU A C 1
ATOM 1722 O O . LEU A 1 234 ? 21.026 -6.289 -12.282 1.00 98.06 234 LEU A O 1
ATOM 1726 N N . ARG A 1 235 ? 20.995 -4.276 -13.277 1.00 97.06 235 ARG A N 1
ATOM 1727 C CA . ARG A 1 235 ? 21.908 -3.615 -12.339 1.00 97.06 235 ARG A CA 1
ATOM 1728 C C . ARG A 1 235 ? 21.326 -2.301 -11.841 1.00 97.06 235 ARG A C 1
ATOM 1730 O O . ARG A 1 235 ? 20.514 -1.658 -12.501 1.00 97.06 235 ARG A O 1
ATOM 1737 N N . SER A 1 236 ? 21.792 -1.877 -10.668 1.00 96.94 236 SER A N 1
ATOM 1738 C CA . SER A 1 236 ? 21.555 -0.509 -10.204 1.00 96.94 236 SER A CA 1
ATOM 1739 C C . SER A 1 236 ? 22.134 0.492 -11.212 1.00 96.94 236 SER A C 1
ATOM 1741 O O . SER A 1 236 ? 23.202 0.257 -11.780 1.00 96.94 236 SER A O 1
ATOM 1743 N N . ASN A 1 237 ? 21.428 1.604 -11.407 1.00 96.38 237 ASN A N 1
ATOM 1744 C CA . ASN A 1 237 ? 21.659 2.657 -12.399 1.00 96.38 237 ASN A CA 1
ATOM 1745 C C . ASN A 1 237 ? 21.364 2.295 -13.864 1.00 96.38 237 ASN A C 1
ATOM 1747 O O . ASN A 1 237 ? 21.523 3.164 -14.722 1.00 96.38 237 ASN A O 1
ATOM 1751 N N . ASP A 1 238 ? 20.882 1.086 -14.170 1.00 97.50 238 ASP A N 1
ATOM 1752 C CA . ASP A 1 238 ? 20.251 0.847 -15.471 1.00 97.50 238 ASP A CA 1
ATOM 1753 C C . ASP A 1 238 ? 18.981 1.714 -15.570 1.00 97.50 238 ASP A C 1
ATOM 1755 O O . ASP A 1 238 ? 18.178 1.773 -14.632 1.00 97.50 238 ASP A O 1
ATOM 1759 N N . ALA A 1 239 ? 18.797 2.401 -16.699 1.00 97.75 239 ALA A N 1
ATOM 1760 C CA . ALA A 1 239 ? 17.594 3.188 -16.951 1.00 97.75 239 ALA A CA 1
ATOM 1761 C C . ALA A 1 239 ? 16.610 2.382 -17.803 1.00 97.75 239 ALA A C 1
ATOM 1763 O O . ALA A 1 239 ? 16.943 1.993 -18.918 1.00 97.75 239 ALA A O 1
ATOM 1764 N N . ILE A 1 240 ? 15.399 2.148 -17.309 1.00 98.31 240 ILE A N 1
ATOM 1765 C CA . ILE A 1 240 ? 14.342 1.480 -18.070 1.00 98.31 240 ILE A CA 1
ATOM 1766 C C . ILE A 1 240 ? 13.753 2.493 -19.049 1.00 98.31 240 ILE A C 1
ATOM 1768 O O . ILE A 1 240 ? 13.335 3.581 -18.652 1.00 98.31 240 ILE A O 1
ATOM 1772 N N . VAL A 1 241 ? 13.741 2.141 -20.331 1.00 97.75 241 VAL A N 1
ATOM 1773 C CA . VAL A 1 241 ? 13.241 3.006 -21.411 1.00 97.75 241 VAL A CA 1
ATOM 1774 C C . VAL A 1 241 ? 12.070 2.396 -22.165 1.00 97.75 241 VAL A C 1
ATOM 1776 O O . VAL A 1 241 ? 11.370 3.123 -22.865 1.00 97.75 241 VAL A O 1
ATOM 1779 N N . GLY A 1 242 ? 11.837 1.090 -22.020 1.00 97.94 242 GLY A N 1
ATOM 1780 C CA . GLY A 1 242 ? 10.736 0.409 -22.687 1.00 97.94 242 GLY A CA 1
ATOM 1781 C C . GLY A 1 242 ? 10.402 -0.960 -22.106 1.00 97.94 242 GLY A C 1
ATOM 1782 O O . GLY A 1 242 ? 11.184 -1.563 -21.368 1.00 97.94 242 GLY A O 1
ATOM 1783 N N . VAL A 1 243 ? 9.214 -1.441 -22.460 1.00 98.44 243 VAL A N 1
ATOM 1784 C CA . VAL A 1 243 ? 8.752 -2.813 -22.226 1.00 98.44 243 VAL A CA 1
ATOM 1785 C C . VAL A 1 243 ? 8.280 -3.365 -23.566 1.00 98.44 243 VAL A C 1
ATOM 1787 O O . VAL A 1 243 ? 7.337 -2.839 -24.157 1.00 98.44 243 VAL A O 1
ATOM 1790 N N . GLY A 1 244 ? 8.944 -4.404 -24.071 1.00 95.69 244 GLY A N 1
ATOM 1791 C CA . GLY A 1 244 ? 8.611 -5.023 -25.357 1.00 95.69 244 GLY A CA 1
ATOM 1792 C C . GLY A 1 244 ? 8.648 -4.053 -26.537 1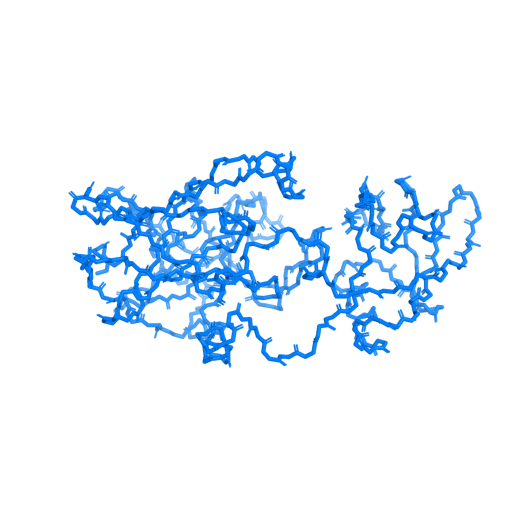.00 95.69 244 GLY A C 1
ATOM 1793 O O . GLY A 1 244 ? 7.752 -4.089 -27.378 1.00 95.69 244 GLY A O 1
ATOM 1794 N N . GLY A 1 245 ? 9.633 -3.151 -26.579 1.00 95.19 245 GLY A N 1
ATOM 1795 C CA . GLY A 1 245 ? 9.764 -2.126 -27.613 1.00 95.19 245 GLY A CA 1
ATOM 1796 C C . GLY A 1 245 ? 8.819 -0.936 -27.446 1.00 95.19 245 GLY A C 1
ATOM 1797 O O . GLY A 1 245 ? 8.905 0.021 -28.215 1.00 95.19 245 GLY A O 1
ATOM 1798 N N . GLN A 1 246 ? 7.919 -0.955 -26.457 1.00 97.62 246 GLN A N 1
ATOM 1799 C CA . GLN A 1 246 ? 7.054 0.181 -26.174 1.00 97.62 246 GLN A CA 1
ATOM 1800 C C . GLN A 1 246 ? 7.709 1.120 -25.153 1.00 97.62 246 GLN A C 1
ATOM 1802 O O . GLN A 1 246 ? 7.992 0.666 -24.042 1.00 97.62 246 GLN A O 1
ATOM 1807 N N . PRO A 1 247 ? 7.884 2.418 -25.463 1.00 97.06 247 PRO A N 1
ATOM 1808 C CA . PRO A 1 247 ? 8.503 3.369 -24.545 1.00 97.06 247 PRO A CA 1
ATOM 1809 C C . PRO A 1 247 ? 7.762 3.494 -23.211 1.00 97.06 247 PRO A C 1
ATOM 1811 O O . PRO A 1 247 ? 6.535 3.366 -23.174 1.00 97.06 247 PRO A O 1
ATOM 1814 N N . VAL A 1 248 ? 8.517 3.788 -22.149 1.00 97.00 248 VAL A N 1
ATOM 1815 C CA . VAL A 1 248 ? 8.007 4.134 -20.813 1.00 97.00 248 VAL A CA 1
ATOM 1816 C C . VAL A 1 248 ? 8.795 5.293 -20.215 1.00 97.00 248 VAL A C 1
ATOM 1818 O O . VAL A 1 248 ? 10.007 5.395 -20.404 1.00 97.00 248 VAL A O 1
ATOM 1821 N N . SER A 1 249 ? 8.112 6.152 -19.462 1.00 94.31 249 SER A N 1
ATOM 1822 C CA . SER A 1 249 ? 8.739 7.268 -18.734 1.00 94.31 249 SER A CA 1
ATOM 1823 C C . SER A 1 249 ? 8.236 7.438 -17.300 1.00 94.31 249 SER A C 1
ATOM 1825 O O . SER A 1 249 ? 8.831 8.197 -16.542 1.00 94.31 249 SER A O 1
ATOM 1827 N N . ARG A 1 250 ? 7.172 6.720 -16.910 1.00 96.56 250 ARG A N 1
ATOM 1828 C CA . ARG A 1 250 ? 6.538 6.779 -15.583 1.00 96.56 250 ARG A CA 1
ATOM 1829 C C . ARG A 1 250 ? 6.323 5.382 -15.007 1.00 96.56 250 ARG A C 1
ATOM 1831 O O . ARG A 1 250 ? 6.081 4.434 -15.754 1.00 96.56 250 ARG A O 1
ATOM 1838 N N . LEU A 1 251 ? 6.381 5.254 -13.684 1.00 97.50 251 LEU A N 1
ATOM 1839 C CA . LEU A 1 251 ? 6.257 3.992 -12.953 1.00 97.50 251 LEU A CA 1
ATOM 1840 C C . LEU A 1 251 ? 4.907 3.331 -13.200 1.00 97.50 251 LEU A C 1
ATOM 1842 O O . LEU A 1 251 ? 4.856 2.130 -13.443 1.00 97.50 251 LEU A O 1
ATOM 1846 N N . ALA A 1 252 ? 3.823 4.108 -13.183 1.00 97.12 252 ALA A N 1
ATOM 1847 C CA . ALA A 1 252 ? 2.488 3.577 -13.430 1.00 97.12 252 ALA A CA 1
ATOM 1848 C C . ALA A 1 252 ? 2.377 2.921 -14.816 1.00 97.12 252 ALA A C 1
ATOM 1850 O O . ALA A 1 252 ? 1.829 1.826 -14.943 1.00 97.12 252 ALA A O 1
ATOM 1851 N N . ASP A 1 253 ? 2.940 3.561 -15.844 1.00 97.38 253 ASP A N 1
ATOM 1852 C CA . ASP A 1 253 ? 2.962 3.037 -17.212 1.00 97.38 253 ASP A CA 1
ATOM 1853 C C . ASP A 1 253 ? 3.860 1.796 -17.335 1.00 97.38 253 ASP A C 1
ATOM 1855 O O . ASP A 1 253 ? 3.447 0.779 -17.894 1.00 97.38 253 ASP A O 1
ATOM 1859 N N . LEU A 1 254 ? 5.047 1.827 -16.715 1.00 98.19 254 LEU A N 1
ATOM 1860 C CA . LEU A 1 254 ? 5.937 0.667 -16.606 1.00 98.19 254 LEU A CA 1
ATOM 1861 C C . LEU A 1 254 ? 5.212 -0.544 -16.008 1.00 98.19 254 LEU A C 1
ATOM 1863 O O . LEU A 1 254 ? 5.218 -1.624 -16.599 1.00 98.19 254 LEU A O 1
ATOM 1867 N N . TYR A 1 255 ? 4.571 -0.370 -14.852 1.00 98.12 255 TYR A N 1
ATOM 1868 C CA . TYR A 1 255 ? 3.871 -1.450 -14.166 1.00 98.12 255 TYR A CA 1
ATOM 1869 C C . TYR A 1 255 ? 2.710 -1.987 -14.995 1.00 98.12 255 TYR A C 1
ATOM 1871 O O . TYR A 1 255 ? 2.622 -3.197 -15.200 1.00 98.12 255 TYR A O 1
ATOM 1879 N N . ARG A 1 256 ? 1.867 -1.111 -15.554 1.00 97.88 256 ARG A N 1
ATOM 1880 C CA . ARG A 1 256 ? 0.749 -1.534 -16.407 1.00 97.88 256 ARG A CA 1
ATOM 1881 C C . ARG A 1 256 ? 1.215 -2.304 -17.636 1.00 97.88 256 ARG A C 1
ATOM 1883 O O . ARG A 1 256 ? 0.633 -3.342 -17.931 1.00 97.88 256 ARG A O 1
ATOM 1890 N N . LYS A 1 257 ? 2.269 -1.854 -18.323 1.00 98.38 257 LYS A N 1
ATOM 1891 C CA . LYS A 1 257 ? 2.814 -2.569 -19.488 1.00 98.38 257 LYS A CA 1
ATOM 1892 C C . LYS A 1 257 ? 3.377 -3.931 -19.117 1.00 98.38 257 LYS A C 1
ATOM 1894 O O . LYS A 1 257 ? 3.117 -4.883 -19.838 1.00 98.38 257 LYS A O 1
ATOM 1899 N N . ILE A 1 258 ? 4.092 -4.047 -17.996 1.00 98.38 258 ILE A N 1
ATOM 1900 C CA . I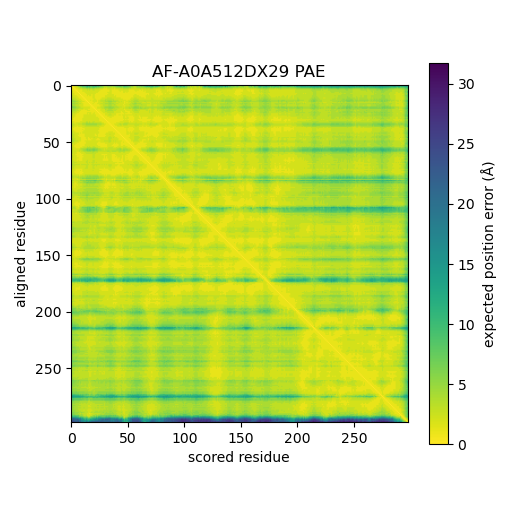LE A 1 258 ? 4.576 -5.344 -17.502 1.00 98.38 258 ILE A CA 1
ATOM 1901 C C . ILE A 1 258 ? 3.394 -6.275 -17.200 1.00 98.38 258 ILE A C 1
ATOM 1903 O O . ILE A 1 258 ? 3.380 -7.416 -17.655 1.00 98.38 258 ILE A O 1
ATOM 1907 N N . TRP A 1 259 ? 2.391 -5.795 -16.461 1.00 97.44 259 TRP A N 1
ATOM 1908 C CA . TRP A 1 259 ? 1.238 -6.602 -16.051 1.00 97.44 259 TRP A CA 1
ATOM 1909 C C . TRP A 1 259 ? 0.302 -6.958 -17.213 1.00 97.44 259 TRP A C 1
ATOM 1911 O O . TRP A 1 259 ? -0.365 -7.985 -17.164 1.00 97.44 259 TRP A O 1
ATOM 1921 N N . ALA A 1 260 ? 0.276 -6.154 -18.278 1.00 97.44 260 ALA A N 1
ATOM 1922 C CA . ALA A 1 260 ? -0.495 -6.434 -19.488 1.00 97.44 260 ALA A CA 1
ATOM 1923 C C . ALA A 1 260 ? 0.072 -7.598 -20.321 1.00 97.44 260 ALA A C 1
ATOM 1925 O O . ALA A 1 260 ? -0.631 -8.120 -21.184 1.00 97.44 260 ALA A O 1
ATOM 1926 N N . LEU A 1 261 ? 1.319 -8.022 -20.076 1.00 97.50 261 LEU A N 1
ATOM 1927 C CA . LEU A 1 261 ? 1.920 -9.159 -20.782 1.00 97.50 261 LEU A CA 1
ATOM 1928 C C . LEU A 1 261 ? 1.345 -10.514 -20.334 1.00 97.50 261 LEU A C 1
ATOM 1930 O O . LEU A 1 261 ? 1.512 -11.502 -21.049 1.00 97.50 261 LEU A O 1
ATOM 1934 N N . GLY A 1 262 ? 0.688 -10.576 -19.170 1.00 96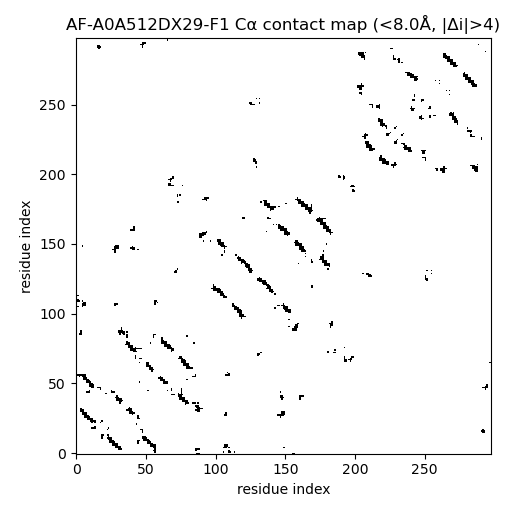.81 262 GLY A N 1
ATOM 1935 C CA . GLY A 1 262 ? 0.072 -11.790 -18.634 1.00 96.81 262 GLY A CA 1
ATOM 1936 C C . GLY A 1 262 ? 0.339 -11.998 -17.143 1.00 96.81 262 GLY A C 1
ATOM 1937 O O . GLY A 1 262 ? 0.661 -11.066 -16.410 1.00 96.81 262 GLY A O 1
ATOM 1938 N N . GLU A 1 263 ? 0.195 -13.242 -16.696 1.00 96.75 263 GLU A N 1
ATOM 1939 C CA . GLU A 1 263 ? 0.385 -13.645 -15.298 1.00 96.75 263 GLU A CA 1
ATOM 1940 C C . GLU A 1 263 ? 1.868 -13.836 -14.946 1.00 96.75 263 GLU A C 1
ATOM 1942 O O . GLU A 1 263 ? 2.732 -13.950 -15.814 1.00 96.75 263 GLU A O 1
ATOM 1947 N N . ALA A 1 264 ? 2.192 -13.892 -13.655 1.00 97.06 264 ALA A N 1
ATOM 1948 C CA . ALA A 1 264 ? 3.534 -14.235 -13.196 1.00 97.06 264 ALA A CA 1
ATOM 1949 C C . ALA A 1 264 ? 4.028 -15.569 -13.781 1.00 97.06 264 ALA A C 1
ATOM 1951 O O . ALA A 1 264 ? 3.290 -16.548 -13.862 1.00 97.06 264 ALA A O 1
ATOM 1952 N N . GLY A 1 265 ? 5.319 -15.630 -14.122 1.00 97.44 265 GLY A N 1
ATOM 1953 C CA . GLY A 1 265 ? 5.888 -16.787 -14.818 1.00 97.44 265 GLY A CA 1
ATOM 1954 C C . GLY A 1 265 ? 5.944 -16.619 -16.336 1.00 97.44 265 GLY A C 1
ATOM 1955 O O . GLY A 1 265 ? 6.129 -17.605 -17.045 1.00 97.44 265 GLY A O 1
ATOM 1956 N N . ILE A 1 266 ? 5.851 -15.382 -16.836 1.00 98.19 266 ILE A N 1
ATOM 1957 C CA . ILE A 1 266 ? 6.073 -15.017 -18.245 1.00 98.19 266 ILE A CA 1
ATOM 1958 C C . ILE A 1 266 ? 7.412 -14.305 -18.472 1.00 98.19 266 ILE A C 1
ATOM 1960 O O . ILE A 1 266 ? 8.027 -13.767 -17.545 1.00 98.19 266 ILE A O 1
ATOM 1964 N N . ARG A 1 267 ? 7.846 -14.268 -19.735 1.00 98.38 267 ARG A N 1
ATOM 1965 C CA . ARG A 1 267 ? 9.021 -13.511 -20.180 1.00 98.38 267 ARG A CA 1
ATOM 1966 C C . ARG A 1 267 ? 8.654 -12.039 -20.363 1.00 98.38 267 ARG A C 1
ATOM 1968 O O . ARG A 1 267 ? 7.765 -11.722 -21.145 1.00 98.38 267 ARG A O 1
ATOM 1975 N N . VAL A 1 268 ? 9.378 -11.155 -19.688 1.00 98.62 268 VAL A N 1
ATOM 1976 C CA . VAL A 1 268 ? 9.203 -9.702 -19.752 1.00 98.62 268 VAL A CA 1
ATOM 1977 C C . VAL A 1 268 ? 10.422 -9.085 -20.447 1.00 98.62 268 VAL A C 1
ATOM 1979 O O . VAL A 1 268 ? 11.493 -9.026 -19.841 1.00 98.62 268 VAL A O 1
ATOM 1982 N N . PRO A 1 269 ? 10.311 -8.669 -21.720 1.00 98.38 269 PRO A N 1
ATOM 1983 C CA . PRO A 1 269 ? 11.368 -7.930 -22.404 1.00 98.38 269 PRO A CA 1
ATOM 1984 C C . PRO A 1 269 ? 11.442 -6.495 -21.867 1.00 98.38 269 PRO A C 1
ATOM 1986 O O . PRO A 1 269 ? 10.534 -5.700 -22.098 1.00 98.38 269 PRO A O 1
ATOM 1989 N N . LEU A 1 270 ? 12.515 -6.166 -21.148 1.00 98.31 270 LEU A N 1
ATOM 1990 C CA . LEU A 1 270 ? 12.809 -4.813 -20.679 1.00 98.31 270 LEU A CA 1
ATOM 1991 C C . LEU A 1 270 ? 13.874 -4.170 -21.556 1.00 98.31 270 LEU A C 1
ATOM 1993 O O . LEU A 1 270 ? 14.994 -4.672 -21.641 1.00 98.31 270 LEU A O 1
ATOM 1997 N N . ASP A 1 271 ? 13.543 -3.031 -22.148 1.00 98.06 271 ASP A N 1
ATOM 1998 C CA . ASP A 1 271 ? 14.508 -2.204 -22.859 1.00 98.06 271 ASP A CA 1
ATOM 1999 C C . ASP A 1 271 ? 15.192 -1.299 -21.838 1.00 98.06 271 ASP A C 1
ATOM 2001 O O . ASP A 1 271 ? 14.552 -0.453 -21.202 1.00 98.06 271 ASP A O 1
ATOM 2005 N N . ILE A 1 272 ? 16.496 -1.494 -21.657 1.00 97.75 272 ILE A N 1
ATOM 2006 C CA . ILE A 1 272 ? 17.306 -0.743 -20.705 1.00 97.75 272 ILE A CA 1
ATOM 2007 C C . ILE A 1 272 ? 18.390 0.055 -21.415 1.00 97.75 272 ILE A C 1
ATOM 2009 O O . ILE A 1 272 ? 18.958 -0.372 -22.416 1.00 97.75 272 ILE A O 1
ATOM 2013 N N . ARG A 1 273 ? 18.713 1.221 -20.866 1.00 97.06 273 ARG A N 1
ATOM 2014 C CA . ARG A 1 273 ? 19.887 2.003 -21.225 1.00 97.06 273 ARG A CA 1
ATOM 2015 C C . ARG A 1 273 ? 20.958 1.822 -20.157 1.00 97.06 273 ARG A C 1
ATOM 2017 O O . ARG A 1 273 ? 20.735 2.158 -18.993 1.00 97.06 273 ARG A O 1
ATOM 2024 N N . ARG A 1 274 ? 22.129 1.345 -20.580 1.00 95.12 274 ARG A N 1
ATOM 2025 C CA . ARG A 1 274 ? 23.324 1.145 -19.753 1.00 95.12 274 ARG A CA 1
ATOM 2026 C C . ARG A 1 274 ? 24.499 1.880 -20.393 1.00 95.12 274 ARG A C 1
ATOM 2028 O O . ARG A 1 274 ? 25.016 1.469 -21.432 1.00 95.12 274 ARG A O 1
ATOM 2035 N N . GLY A 1 275 ? 24.897 2.999 -19.788 1.00 91.00 275 GLY A N 1
ATOM 2036 C CA . GLY A 1 275 ? 25.776 3.968 -20.450 1.00 91.00 275 GLY A CA 1
ATOM 2037 C C . GLY A 1 275 ? 25.108 4.512 -21.717 1.00 91.00 275 GLY A C 1
ATOM 2038 O O . GLY A 1 275 ? 23.944 4.909 -21.676 1.00 91.00 275 GLY A O 1
ATOM 2039 N N . ASP A 1 276 ? 25.813 4.459 -22.846 1.00 91.81 276 ASP A N 1
ATOM 2040 C CA . ASP A 1 276 ? 25.313 4.964 -24.135 1.00 91.81 276 ASP A CA 1
ATOM 2041 C C . ASP A 1 276 ? 24.559 3.913 -24.965 1.00 91.81 276 ASP A C 1
ATOM 2043 O O . ASP A 1 276 ? 24.088 4.199 -26.066 1.00 91.81 276 ASP A O 1
ATOM 2047 N N . ARG A 1 277 ? 24.446 2.677 -24.465 1.00 95.25 277 ARG A N 1
ATOM 2048 C CA . ARG A 1 277 ? 23.818 1.568 -25.192 1.00 95.25 277 ARG A CA 1
ATOM 2049 C C . ARG A 1 277 ? 22.415 1.306 -24.677 1.00 95.25 277 ARG A C 1
ATOM 2051 O O . ARG A 1 277 ? 22.189 1.300 -23.469 1.00 95.25 277 ARG A O 1
ATOM 2058 N N . VAL A 1 278 ? 21.496 1.057 -25.605 1.00 95.69 278 VAL A N 1
ATOM 2059 C CA . VAL A 1 278 ? 20.177 0.492 -25.314 1.00 95.69 278 VAL A CA 1
ATOM 2060 C C . VAL A 1 278 ? 20.214 -0.988 -25.675 1.00 95.69 278 VAL A C 1
ATOM 2062 O O . VAL A 1 278 ? 20.623 -1.338 -26.781 1.00 95.69 278 VAL A O 1
ATOM 2065 N N . GLU A 1 279 ? 19.815 -1.844 -24.743 1.00 96.50 279 GLU A N 1
ATOM 2066 C CA . GLU A 1 279 ? 19.723 -3.290 -24.930 1.00 96.50 279 GLU A CA 1
ATOM 2067 C C . GLU A 1 279 ? 18.418 -3.826 -24.336 1.00 96.50 279 GLU A C 1
ATOM 2069 O O . GLU A 1 279 ? 17.912 -3.297 -23.347 1.00 96.50 279 GLU A O 1
ATOM 2074 N N . THR A 1 280 ? 17.872 -4.884 -24.933 1.00 98.12 280 THR A N 1
ATOM 2075 C CA . THR A 1 280 ? 16.690 -5.566 -24.401 1.00 98.12 280 THR A CA 1
ATOM 2076 C C . THR A 1 280 ? 17.130 -6.757 -23.561 1.00 98.12 280 THR A C 1
ATOM 2078 O O . THR A 1 280 ? 17.706 -7.717 -24.076 1.00 98.12 280 THR A O 1
ATOM 2081 N N . ILE A 1 281 ? 16.816 -6.728 -22.269 1.00 98.00 281 ILE A N 1
ATOM 2082 C CA . ILE A 1 281 ? 17.024 -7.845 -21.347 1.00 98.00 281 ILE A CA 1
ATOM 2083 C C . ILE A 1 281 ? 15.680 -8.524 -21.107 1.00 98.00 281 ILE A C 1
ATOM 2085 O O . ILE A 1 281 ? 14.719 -7.907 -20.656 1.00 98.00 281 ILE A O 1
ATOM 2089 N N . THR A 1 282 ? 15.601 -9.822 -21.395 1.00 98.44 282 THR A N 1
ATOM 2090 C CA . THR A 1 282 ? 14.393 -10.602 -21.107 1.00 98.44 282 THR A CA 1
ATOM 2091 C C . THR A 1 282 ? 14.454 -11.175 -19.699 1.00 98.44 282 THR A C 1
ATOM 2093 O O . THR A 1 282 ? 15.300 -12.018 -19.407 1.00 98.44 282 THR A O 1
ATOM 2096 N N . VAL A 1 283 ? 13.516 -10.767 -18.848 1.00 98.62 283 VAL A N 1
ATOM 2097 C CA . VAL A 1 283 ? 13.407 -11.224 -17.462 1.00 98.62 283 VAL A CA 1
ATOM 2098 C C . VAL A 1 283 ? 12.317 -12.285 -17.341 1.00 98.62 283 VAL A C 1
ATOM 2100 O O . VAL A 1 283 ? 11.193 -12.091 -17.796 1.00 98.62 283 VAL A O 1
ATOM 2103 N N . MET A 1 284 ? 12.629 -13.416 -16.714 1.00 98.38 284 MET A N 1
ATOM 2104 C CA . MET A 1 284 ? 11.652 -14.464 -16.418 1.00 98.38 284 MET A CA 1
ATOM 2105 C C . MET A 1 284 ? 10.900 -14.116 -15.128 1.00 98.38 284 MET A C 1
ATOM 2107 O O . MET A 1 284 ? 11.371 -14.447 -14.045 1.00 98.38 284 MET A O 1
ATOM 2111 N N . SER A 1 285 ? 9.771 -13.409 -15.232 1.00 98.38 285 SER A N 1
ATOM 2112 C CA . SER A 1 285 ? 9.007 -12.945 -14.063 1.00 98.38 285 SER A CA 1
ATOM 2113 C C . SER A 1 285 ? 8.562 -14.090 -13.148 1.00 98.38 285 SER A C 1
ATOM 2115 O O . SER A 1 285 ? 8.470 -15.245 -13.566 1.00 98.38 285 SER A O 1
ATOM 2117 N N . MET A 1 286 ? 8.230 -13.766 -11.899 1.00 97.25 286 MET A N 1
ATOM 2118 C CA . MET A 1 286 ? 7.684 -14.733 -10.948 1.00 97.25 286 MET A CA 1
ATOM 2119 C C . MET A 1 286 ? 6.575 -14.125 -10.093 1.00 97.25 286 MET A C 1
ATOM 2121 O O . MET A 1 286 ? 6.370 -12.915 -10.091 1.00 97.25 286 MET A O 1
ATOM 2125 N N . ASP A 1 287 ? 5.890 -14.977 -9.334 1.00 95.31 287 ASP A N 1
ATOM 2126 C CA . ASP A 1 287 ? 4.986 -14.555 -8.268 1.00 95.31 287 ASP A CA 1
ATOM 2127 C C . ASP A 1 287 ? 5.810 -14.044 -7.076 1.00 95.31 287 ASP A C 1
ATOM 2129 O O . ASP A 1 287 ? 6.610 -14.789 -6.499 1.00 95.31 287 ASP A O 1
ATOM 2133 N N . ARG A 1 288 ? 5.600 -12.779 -6.692 1.00 94.12 288 ARG A N 1
ATOM 2134 C CA . ARG A 1 288 ? 6.294 -12.128 -5.571 1.00 94.12 288 ARG A CA 1
ATOM 2135 C C . ARG A 1 288 ? 6.140 -12.890 -4.253 1.00 94.12 288 ARG A C 1
ATOM 2137 O O . ARG A 1 288 ? 7.080 -12.897 -3.459 1.00 94.12 288 ARG A O 1
ATOM 2144 N N . TYR A 1 289 ? 5.013 -13.563 -4.015 1.00 90.94 289 TYR A N 1
ATOM 2145 C CA . TYR A 1 289 ? 4.796 -14.328 -2.780 1.00 90.94 289 TYR A CA 1
ATOM 2146 C C . TYR A 1 289 ? 5.804 -15.466 -2.614 1.00 90.94 289 TYR A C 1
ATOM 2148 O O . TYR A 1 289 ? 6.204 -15.766 -1.494 1.00 90.94 289 TYR A O 1
ATOM 2156 N N . ARG A 1 290 ? 6.290 -16.047 -3.719 1.00 91.81 290 ARG A N 1
ATOM 2157 C CA . ARG A 1 290 ? 7.314 -17.104 -3.689 1.00 91.81 290 ARG A CA 1
ATOM 2158 C C . ARG A 1 290 ? 8.700 -16.592 -3.293 1.00 91.81 290 ARG A C 1
ATOM 2160 O O . ARG A 1 290 ? 9.577 -17.395 -2.992 1.00 91.81 290 ARG A O 1
ATOM 2167 N N . HIS A 1 291 ? 8.918 -15.277 -3.322 1.00 91.81 291 HIS A N 1
ATOM 2168 C CA . HIS A 1 291 ? 10.173 -14.667 -2.891 1.00 91.81 291 HIS A CA 1
ATOM 2169 C C . HIS A 1 291 ? 10.221 -14.419 -1.374 1.00 91.81 291 HIS A C 1
ATOM 2171 O O . HIS A 1 291 ? 11.297 -14.464 -0.769 1.00 91.81 291 HIS A O 1
ATOM 2177 N N . LEU A 1 292 ? 9.064 -14.151 -0.764 1.00 89.44 292 LEU A N 1
ATOM 2178 C CA . LEU A 1 292 ? 8.934 -13.855 0.660 1.00 89.44 292 LEU A CA 1
ATOM 2179 C C . LEU A 1 292 ? 9.066 -15.126 1.511 1.00 89.44 292 LEU A C 1
ATOM 2181 O O . LEU A 1 292 ? 8.652 -16.213 1.114 1.00 89.44 292 LEU A O 1
ATOM 2185 N N . ARG A 1 293 ? 9.607 -14.983 2.722 1.00 87.00 2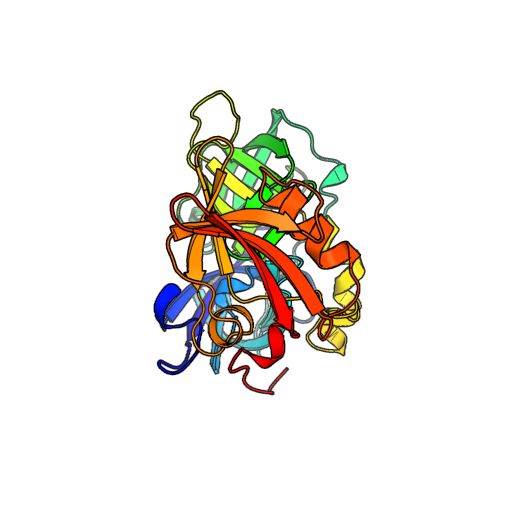93 ARG A N 1
ATOM 2186 C CA . ARG A 1 293 ? 9.661 -16.033 3.747 1.00 87.00 293 ARG A CA 1
ATOM 2187 C C . ARG A 1 293 ? 8.436 -15.930 4.642 1.00 87.00 293 ARG A C 1
ATOM 2189 O O . ARG A 1 293 ? 8.517 -15.581 5.816 1.00 87.00 293 ARG A O 1
ATOM 2196 N N . LEU A 1 294 ? 7.283 -16.182 4.040 1.00 80.81 294 LEU A N 1
ATOM 2197 C CA . LEU A 1 294 ? 6.010 -16.190 4.742 1.00 80.81 294 LEU A CA 1
ATOM 2198 C C . LEU A 1 294 ? 5.930 -17.415 5.659 1.00 80.81 294 LEU A C 1
ATOM 2200 O O . LEU A 1 294 ? 6.221 -18.532 5.234 1.00 80.81 294 LEU A O 1
ATOM 2204 N N . ASN A 1 295 ? 5.549 -17.201 6.920 1.00 66.31 295 ASN A N 1
ATOM 2205 C CA . ASN A 1 295 ? 5.223 -18.298 7.824 1.00 66.31 295 ASN A CA 1
ATOM 2206 C C . ASN A 1 295 ? 3.851 -18.851 7.399 1.00 66.31 295 ASN A C 1
ATOM 2208 O O . ASN A 1 295 ? 2.910 -18.062 7.335 1.00 66.31 295 ASN A O 1
ATOM 2212 N N . PRO A 1 296 ? 3.706 -20.145 7.069 1.00 52.88 296 PRO A N 1
ATOM 2213 C CA . PRO A 1 296 ? 2.491 -20.701 6.465 1.00 52.88 296 PRO A CA 1
ATOM 2214 C C . PRO A 1 296 ? 1.254 -20.743 7.379 1.00 52.88 296 PRO A C 1
ATOM 2216 O O . PRO A 1 296 ? 0.291 -21.411 7.037 1.00 52.88 296 PRO A O 1
ATOM 2219 N N . THR A 1 297 ? 1.238 -20.044 8.515 1.00 45.84 297 THR A N 1
ATOM 2220 C CA . THR A 1 297 ? 0.053 -19.898 9.383 1.00 45.84 297 THR A CA 1
ATOM 2221 C C . THR A 1 297 ? -1.054 -19.003 8.802 1.00 45.84 297 THR A C 1
ATOM 2223 O O . THR A 1 297 ? -1.913 -18.576 9.565 1.00 45.84 297 THR A O 1
ATOM 2226 N N . PHE A 1 298 ? -1.026 -18.701 7.498 1.00 48.34 298 PHE A N 1
ATOM 2227 C CA . PHE A 1 298 ? -2.146 -18.057 6.803 1.00 48.34 298 PHE A CA 1
ATOM 2228 C C . PHE A 1 298 ? -3.291 -19.054 6.606 1.00 48.34 298 PHE A C 1
ATOM 2230 O O . PHE A 1 298 ? -2.992 -20.206 6.214 1.00 48.34 298 PHE A O 1
#

Sequence (298 aa):
MVQSVVGVRAMVPSNARSAESLGTERSGSGVVIDSTGLIVTIGYLVMEASSVEVRNADGKTYPAEIVAYDQASGFGLLRGGYGFKAKPMRLGRSADVKVGDPMLALIHGGAEGVRATQLVSRREFAGYWEYLLDDALFTSPPVMEFGGAALVSPKGELIGVGSLFVHDAAPPLSMPGNMFIPVDVLRPILGDLIALGRNATPPRPWLGLTTNEEGDRLVIRKVTPGSPAETAGLRSNDAIVGVGGQPVSRLADLYRKIWALGEAGIRVPLDIRRGDRVETITVMSMDRYRHLRLNPTF

Radius of gyration: 19.55 Å; Cα contacts (8 Å, |Δi|>4): 821; chains: 1; bounding box: 46×44×55 Å

pLDDT: mean 95.47, std 5.86, range [45.84, 98.88]